Protein AF-A0AAN0JV29-F1 (afdb_monomer_lite)

Foldseek 3Di:
DVLQVLVLCVVDVQKDKDWAAQAPDPDDDPLNLLLVLLSVQDDSVLSSVLNNVSVVCVVPDPDPDPVVSLVVSPPRPPDPSVSSVVSSVVVVPDCVNVVSNCCCCPVVVDDRLQEWEQELQDTGDSADPPDDDHNVNVVVVLVCLVVPQQVVVLVVVVVPVPVQPDPPDCRQVVSLVVSSPVSNVVVVVPPPDDDDDDDDDDDDDDDDDDRGTYMYMYGHD

Organism: Amphimedon queenslandica (NCBI:txid400682)

Radius of gyration: 18.77 Å; chains: 1; bounding box: 48×40×51 Å

pLDDT: mean 74.67, std 18.16, range [24.89, 95.19]

Sequence (221 aa):
MILNVLKFMETKDTVRVGIIDNPSSSSLSLIHQLSVSIIQSQRPSVAIQSLTLLLSLEDGQGLENEEELVGLFKDIEKFKMAAFEKRMKELASSSVFEYQREFLKRVLQLEPRASAILSNGRLIGPLGPKESFIFDDLEALYNFEISSHAQTISNAIDSVDLILPDPDSDTTEYRSDLVMRLASLLRSQTKARRLELDGFKKEHSVLLFLLSPLVLLFIFS

Structure (mmCIF, N/CA/C/O backbone):
data_AF-A0AAN0JV29-F1
#
_entry.id   AF-A0AAN0JV29-F1
#
loop_
_atom_site.group_PDB
_atom_site.id
_atom_site.type_symbol
_atom_site.label_atom_id
_atom_site.label_alt_id
_atom_site.label_comp_id
_atom_site.label_asym_id
_atom_site.label_entity_id
_atom_site.label_seq_id
_atom_site.pdbx_PDB_ins_code
_atom_site.Cartn_x
_atom_site.Cartn_y
_atom_site.Cartn_z
_atom_site.occupancy
_atom_site.B_iso_or_equiv
_atom_site.auth_seq_id
_atom_site.auth_comp_id
_atom_site.auth_asym_id
_atom_site.auth_atom_id
_atom_site.pdbx_PDB_model_num
ATOM 1 N N . MET A 1 1 ? -6.183 -10.804 -1.639 1.00 83.31 1 MET A N 1
ATOM 2 C CA . MET A 1 1 ? -5.057 -10.071 -2.271 1.00 83.31 1 MET A CA 1
ATOM 3 C C . MET A 1 1 ? -4.189 -9.324 -1.261 1.00 83.31 1 MET A C 1
ATOM 5 O O . MET A 1 1 ? -3.014 -9.643 -1.163 1.00 83.31 1 MET A O 1
ATOM 9 N N . ILE A 1 2 ? -4.727 -8.360 -0.500 1.00 85.56 2 ILE A N 1
ATOM 10 C CA . ILE A 1 2 ? -3.914 -7.478 0.366 1.00 85.56 2 ILE A CA 1
ATOM 11 C C . ILE A 1 2 ? -3.130 -8.257 1.426 1.00 85.56 2 ILE A C 1
ATOM 13 O O . ILE A 1 2 ? -1.940 -8.019 1.584 1.00 85.56 2 ILE A O 1
ATOM 17 N N . LEU A 1 3 ? -3.744 -9.249 2.077 1.00 87.00 3 LEU A N 1
ATOM 18 C CA . LEU A 1 3 ? -3.040 -10.112 3.035 1.00 87.00 3 LEU A CA 1
ATOM 19 C C . LEU A 1 3 ? -1.828 -10.834 2.415 1.00 87.00 3 LEU A C 1
ATOM 21 O O . LEU A 1 3 ? -0.806 -10.981 3.076 1.00 87.00 3 LEU A O 1
ATOM 25 N N . ASN A 1 4 ? -1.900 -11.244 1.141 1.00 89.25 4 ASN A N 1
ATOM 26 C CA . ASN A 1 4 ? -0.751 -11.842 0.447 1.00 89.25 4 ASN A CA 1
ATOM 27 C C . ASN A 1 4 ? 0.353 -10.807 0.206 1.00 89.25 4 ASN A C 1
ATOM 29 O O . ASN A 1 4 ? 1.528 -11.131 0.340 1.00 89.25 4 ASN A O 1
ATOM 33 N N . VAL A 1 5 ? -0.021 -9.563 -0.102 1.00 89.50 5 VAL A N 1
ATOM 34 C CA . VAL A 1 5 ? 0.923 -8.451 -0.269 1.00 89.50 5 VAL A CA 1
ATOM 35 C C . VAL A 1 5 ? 1.613 -8.113 1.053 1.00 89.50 5 VAL A C 1
ATOM 37 O O . VAL A 1 5 ? 2.827 -7.949 1.068 1.00 89.50 5 VAL A O 1
ATOM 40 N N . LEU A 1 6 ? 0.878 -8.074 2.168 1.00 89.56 6 LEU A N 1
ATOM 41 C CA . LEU A 1 6 ? 1.460 -7.839 3.493 1.00 89.56 6 LEU A CA 1
ATOM 42 C C . LEU A 1 6 ? 2.449 -8.945 3.878 1.00 89.56 6 LEU A C 1
ATOM 44 O O . LEU A 1 6 ? 3.581 -8.637 4.236 1.00 89.56 6 LEU A O 1
ATOM 48 N N . LYS A 1 7 ? 2.075 -10.218 3.691 1.00 90.12 7 LYS A N 1
ATOM 49 C CA . LYS A 1 7 ? 2.992 -11.360 3.871 1.00 90.12 7 LYS A CA 1
ATOM 50 C C . LYS A 1 7 ? 4.230 -11.249 2.984 1.00 90.12 7 LYS A C 1
ATOM 52 O O . LYS A 1 7 ? 5.332 -11.566 3.411 1.00 90.12 7 LYS A O 1
ATOM 57 N N . PHE A 1 8 ? 4.069 -10.787 1.746 1.00 89.75 8 PHE A N 1
ATOM 58 C CA . PHE A 1 8 ? 5.196 -10.571 0.845 1.00 89.75 8 PHE A CA 1
ATOM 59 C C . PHE A 1 8 ? 6.155 -9.494 1.376 1.00 89.75 8 PHE A C 1
ATOM 61 O O . PHE A 1 8 ? 7.366 -9.714 1.384 1.00 89.75 8 PHE A O 1
ATOM 68 N N . MET A 1 9 ? 5.632 -8.383 1.904 1.00 87.12 9 MET A N 1
ATOM 69 C CA . MET A 1 9 ? 6.439 -7.323 2.525 1.00 87.12 9 MET A CA 1
ATOM 70 C C . MET A 1 9 ? 7.197 -7.783 3.777 1.00 87.12 9 MET A C 1
ATOM 72 O O . MET A 1 9 ? 8.275 -7.268 4.046 1.00 87.12 9 MET A O 1
ATOM 76 N N . GLU A 1 10 ? 6.687 -8.764 4.529 1.0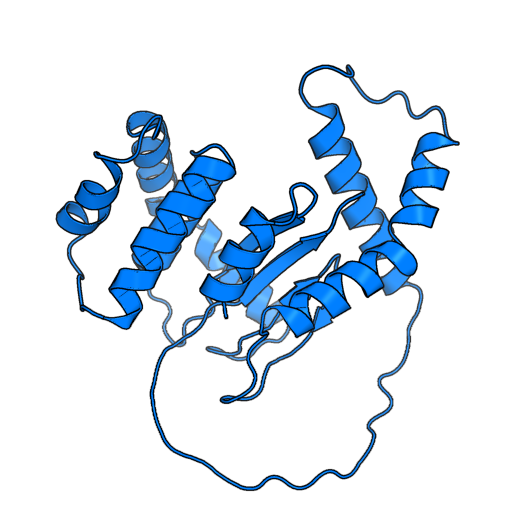0 88.38 10 GLU A N 1
ATOM 77 C CA . GLU A 1 10 ? 7.442 -9.355 5.650 1.00 88.38 10 GLU A CA 1
ATOM 78 C C . GLU A 1 10 ? 8.722 -10.055 5.173 1.00 88.38 10 GLU A C 1
ATOM 80 O O . GLU A 1 10 ? 9.698 -10.139 5.917 1.00 88.38 10 GLU A O 1
ATOM 85 N N . THR A 1 11 ? 8.731 -10.541 3.928 1.00 88.50 11 THR A N 1
ATOM 86 C CA . THR A 1 11 ? 9.877 -11.251 3.339 1.00 88.50 11 THR A CA 1
ATOM 87 C C . THR A 1 11 ? 10.813 -10.357 2.526 1.00 88.50 11 THR A C 1
ATOM 89 O O . THR A 1 11 ? 11.954 -10.753 2.290 1.00 88.50 11 THR A O 1
ATOM 92 N N . LYS A 1 12 ? 10.351 -9.181 2.075 1.00 84.50 12 LYS A N 1
ATOM 93 C CA . LYS A 1 12 ? 11.112 -8.247 1.228 1.00 84.50 12 LYS A CA 1
ATOM 94 C C . LYS A 1 12 ? 11.106 -6.844 1.844 1.00 84.50 12 LYS A C 1
ATOM 96 O O . LYS A 1 12 ? 10.101 -6.141 1.808 1.00 84.50 12 LYS A O 1
ATOM 101 N N . ASP A 1 13 ? 12.258 -6.408 2.337 1.00 76.25 13 ASP A N 1
ATOM 102 C CA . ASP A 1 13 ? 12.494 -5.069 2.902 1.00 76.25 13 ASP A CA 1
ATOM 103 C C . ASP A 1 13 ? 12.557 -3.947 1.846 1.00 76.25 13 ASP A C 1
ATOM 105 O O . ASP A 1 13 ? 12.367 -2.770 2.150 1.00 76.25 13 ASP A O 1
ATOM 109 N N . THR A 1 14 ? 12.772 -4.319 0.587 1.00 76.75 14 THR A N 1
ATOM 110 C CA . THR A 1 14 ? 12.877 -3.430 -0.579 1.00 76.75 14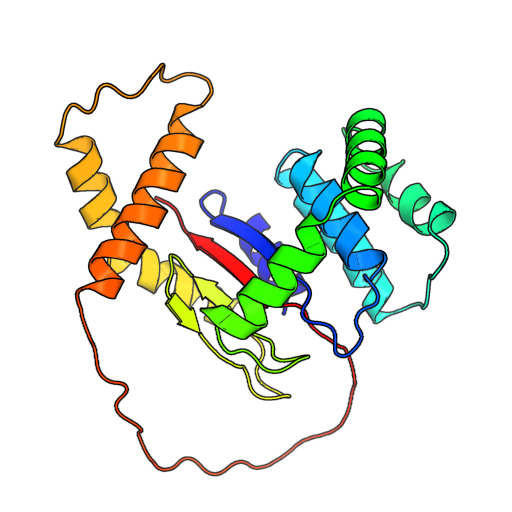 THR A CA 1
ATOM 111 C C . THR A 1 14 ? 11.534 -3.099 -1.234 1.00 76.75 14 THR A C 1
ATOM 113 O O . THR A 1 14 ? 11.496 -2.535 -2.324 1.00 76.75 14 THR A O 1
ATOM 116 N N . VAL A 1 15 ? 10.405 -3.438 -0.610 1.00 79.25 15 VAL A N 1
ATOM 117 C CA . VAL A 1 15 ? 9.065 -3.210 -1.171 1.00 79.25 15 VAL A CA 1
ATOM 118 C C . VAL A 1 15 ? 8.285 -2.258 -0.273 1.00 79.25 15 VAL A C 1
ATOM 120 O O . VAL A 1 15 ? 8.178 -2.472 0.932 1.00 79.25 15 VAL A O 1
ATOM 123 N N . ARG A 1 16 ? 7.689 -1.214 -0.857 1.00 78.31 16 ARG A N 1
ATOM 124 C CA . ARG A 1 16 ? 6.731 -0.337 -0.164 1.00 78.31 16 ARG A CA 1
ATOM 125 C C . ARG A 1 16 ? 5.380 -0.448 -0.838 1.00 78.31 16 ARG A C 1
ATOM 127 O O . ARG A 1 16 ? 5.284 -0.575 -2.055 1.00 78.31 16 ARG A O 1
ATOM 134 N N . VAL A 1 17 ? 4.322 -0.378 -0.046 1.00 81.25 17 VAL A N 1
ATOM 135 C CA . VAL A 1 17 ? 2.958 -0.561 -0.536 1.00 81.25 17 VAL A CA 1
ATOM 136 C C . VAL A 1 17 ? 2.101 0.617 -0.123 1.00 81.25 17 VAL A C 1
ATOM 138 O O . VAL A 1 17 ? 2.145 1.070 1.018 1.00 81.25 17 VAL A O 1
ATOM 141 N N . GLY A 1 18 ? 1.305 1.094 -1.071 1.00 83.00 18 GLY A N 1
ATOM 142 C CA . GLY A 1 18 ? 0.148 1.936 -0.818 1.00 83.00 18 GLY A CA 1
ATOM 143 C C . GLY A 1 18 ? -1.131 1.142 -1.055 1.00 83.00 18 GLY A C 1
ATOM 144 O O . GLY A 1 18 ? -1.167 0.215 -1.861 1.00 83.00 18 GLY A O 1
ATOM 145 N N . ILE A 1 19 ? -2.205 1.516 -0.375 1.00 84.19 19 ILE A N 1
ATOM 146 C CA . ILE A 1 19 ? -3.533 0.939 -0.594 1.00 84.19 19 ILE A CA 1
ATOM 147 C C . ILE A 1 19 ? -4.460 2.091 -0.959 1.00 84.19 19 ILE A C 1
ATOM 149 O O . ILE A 1 19 ? -4.417 3.144 -0.321 1.00 84.19 19 ILE A O 1
ATOM 153 N N . ILE A 1 20 ? -5.268 1.910 -2.002 1.00 86.38 20 ILE A N 1
ATOM 154 C CA . ILE A 1 20 ? -6.330 2.842 -2.375 1.00 86.38 20 ILE A CA 1
ATOM 155 C C . ILE A 1 20 ? -7.631 2.059 -2.493 1.00 86.38 20 ILE A C 1
ATOM 157 O O . ILE A 1 20 ? -7.758 1.177 -3.337 1.00 86.38 20 ILE A O 1
ATOM 161 N N . ASP A 1 21 ? -8.622 2.407 -1.682 1.00 83.75 21 ASP A N 1
ATOM 162 C CA . ASP A 1 21 ? -9.950 1.821 -1.803 1.00 83.75 21 ASP A CA 1
ATOM 163 C C . ASP A 1 21 ? -10.675 2.307 -3.067 1.00 83.75 21 ASP A C 1
ATOM 165 O O . ASP A 1 21 ? -10.627 3.487 -3.427 1.00 83.75 21 ASP A O 1
ATOM 169 N N . ASN A 1 22 ? -11.357 1.375 -3.736 1.00 86.94 22 ASN A N 1
ATOM 170 C CA . ASN A 1 22 ? -12.146 1.620 -4.943 1.00 86.94 22 ASN A CA 1
ATOM 171 C C . ASN A 1 22 ? -13.615 1.219 -4.711 1.00 86.94 22 ASN A C 1
ATOM 173 O O . ASN A 1 22 ? -14.095 0.240 -5.296 1.00 86.94 22 ASN A O 1
ATOM 177 N N . PRO A 1 23 ? -14.341 1.924 -3.828 1.00 81.31 23 PRO A N 1
ATOM 178 C CA . PRO A 1 23 ? -15.685 1.525 -3.438 1.00 81.31 23 PRO A CA 1
ATOM 179 C C . PRO A 1 23 ? -16.701 1.746 -4.569 1.00 81.31 23 PRO A C 1
ATOM 181 O O . PRO A 1 23 ? -16.529 2.598 -5.439 1.00 81.31 23 PRO A O 1
ATOM 184 N N . SER A 1 24 ? -17.815 1.006 -4.536 1.00 76.38 24 SER A N 1
ATOM 185 C CA . SER A 1 24 ? -18.982 1.291 -5.393 1.00 76.38 24 SER A CA 1
ATOM 186 C C . SER A 1 24 ? -19.796 2.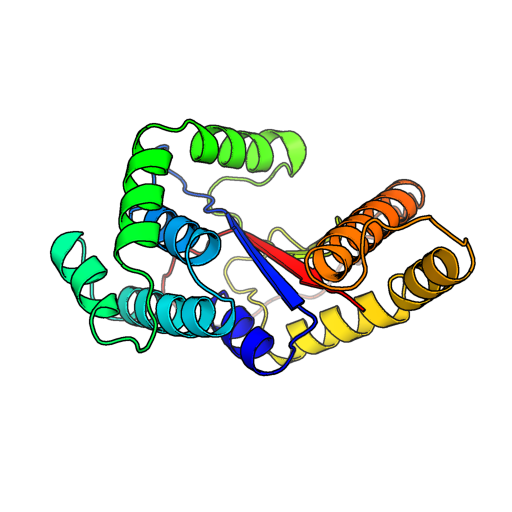502 -4.935 1.00 76.38 24 SER A C 1
ATOM 188 O O . SER A 1 24 ? -20.517 3.087 -5.738 1.00 76.38 24 SER A O 1
ATOM 190 N N . SER A 1 25 ? -19.724 2.849 -3.650 1.00 73.31 25 SER A N 1
ATOM 191 C CA . SER A 1 25 ? -20.389 4.010 -3.058 1.00 73.31 25 SER A CA 1
ATOM 192 C C . SER A 1 25 ? -19.393 5.143 -2.818 1.00 73.31 25 SER A C 1
ATOM 194 O O . SER A 1 25 ? -18.186 4.936 -2.746 1.00 73.31 25 SER A O 1
ATOM 196 N N . SER A 1 26 ? -19.898 6.366 -2.666 1.00 65.25 26 SER A N 1
ATOM 197 C CA . SER A 1 26 ? -19.072 7.536 -2.340 1.00 65.25 26 SER A CA 1
ATOM 198 C C . SER A 1 26 ? -18.604 7.573 -0.879 1.00 65.25 26 SER A C 1
ATOM 200 O O . SER A 1 26 ? -17.739 8.381 -0.537 1.00 65.25 26 SER A O 1
ATOM 202 N N . SER A 1 27 ? -19.167 6.724 -0.015 1.00 66.56 27 SER A N 1
ATOM 203 C CA . SER A 1 27 ? -18.811 6.633 1.401 1.00 66.56 27 SER A CA 1
ATOM 204 C C . SER A 1 27 ? -17.402 6.072 1.575 1.00 66.56 27 SER A C 1
ATOM 206 O O . SER A 1 27 ? -17.060 5.044 0.993 1.00 66.56 27 SER A O 1
ATOM 208 N N . LEU A 1 28 ? -16.595 6.734 2.400 1.00 70.12 28 LEU A N 1
ATOM 209 C CA . LEU A 1 28 ? -15.292 6.229 2.814 1.00 70.12 28 LEU A CA 1
ATOM 210 C C . LEU A 1 28 ? -15.469 5.022 3.745 1.00 70.12 28 LEU A C 1
ATOM 212 O O . LEU A 1 28 ? -16.216 5.110 4.717 1.00 70.12 28 LEU A O 1
ATOM 216 N N . SER A 1 29 ? -14.771 3.921 3.468 1.00 80.06 29 SER A N 1
ATOM 217 C CA . SER A 1 29 ? -14.684 2.801 4.406 1.00 80.06 29 SER A CA 1
ATOM 218 C C . SER A 1 29 ? -13.819 3.184 5.610 1.00 80.06 29 SER A C 1
ATOM 220 O O . SER A 1 29 ? -12.694 3.663 5.438 1.00 80.06 29 SER A O 1
ATOM 222 N N . LEU A 1 30 ? -14.315 2.925 6.825 1.00 83.75 30 LEU A N 1
ATOM 223 C CA . LEU A 1 30 ? -13.543 3.080 8.062 1.00 83.75 30 LEU A CA 1
ATOM 224 C C . LEU A 1 30 ? -12.233 2.280 7.994 1.00 83.75 30 LEU A C 1
ATOM 226 O O . LEU A 1 30 ? -11.181 2.782 8.376 1.00 83.75 30 LEU A O 1
ATOM 230 N N . ILE A 1 31 ? -12.268 1.080 7.410 1.00 83.94 31 ILE A N 1
ATOM 231 C CA . ILE A 1 31 ? -11.091 0.219 7.230 1.00 83.94 31 ILE A CA 1
ATOM 232 C C . ILE A 1 31 ? -10.051 0.887 6.328 1.00 83.94 31 ILE A C 1
ATOM 234 O O . ILE A 1 31 ? -8.855 0.830 6.624 1.00 83.94 31 ILE A O 1
ATOM 238 N N . HIS A 1 32 ? -10.476 1.580 5.266 1.00 83.94 32 HIS A N 1
ATOM 239 C CA . HIS A 1 32 ? -9.555 2.334 4.409 1.00 83.94 32 HIS A CA 1
ATOM 240 C C . HIS A 1 32 ? -8.917 3.502 5.167 1.00 83.94 32 HIS A C 1
ATOM 242 O O . HIS A 1 32 ? -7.702 3.698 5.112 1.00 83.94 32 HIS A O 1
ATOM 248 N N . GLN A 1 33 ? -9.713 4.244 5.941 1.00 86.56 33 GLN A N 1
ATOM 249 C CA . GLN A 1 33 ? -9.211 5.350 6.757 1.00 86.56 33 GLN A CA 1
ATOM 250 C C . GLN A 1 33 ? -8.208 4.883 7.821 1.00 86.56 33 GLN A C 1
ATOM 252 O O . GLN A 1 33 ? -7.141 5.488 7.966 1.00 86.56 33 GLN A O 1
ATOM 257 N N . LEU A 1 34 ? -8.516 3.786 8.518 1.00 89.44 34 LEU A N 1
ATOM 258 C CA . LEU A 1 34 ? -7.618 3.140 9.473 1.00 89.44 34 LEU A CA 1
ATOM 259 C C . LEU A 1 34 ? -6.333 2.689 8.776 1.00 89.44 34 LEU A C 1
ATOM 261 O O . LEU A 1 34 ? -5.239 2.991 9.251 1.00 89.44 34 LEU A O 1
ATOM 265 N N . SER A 1 35 ? -6.452 2.045 7.612 1.00 88.00 35 SER A N 1
ATOM 266 C CA . SER A 1 35 ? -5.309 1.532 6.855 1.00 88.00 35 SER A CA 1
ATOM 267 C C . SER A 1 35 ? -4.343 2.645 6.455 1.00 88.00 35 SER A C 1
ATOM 269 O O . SER A 1 35 ? -3.146 2.562 6.732 1.00 88.00 35 SER A O 1
ATOM 271 N N . VAL A 1 36 ? -4.855 3.729 5.863 1.00 88.06 36 VAL A N 1
ATOM 272 C CA . VAL A 1 36 ? -4.031 4.888 5.489 1.00 88.06 36 VAL A CA 1
ATOM 273 C C . VAL A 1 36 ? -3.421 5.554 6.725 1.00 88.06 36 VAL A C 1
ATOM 275 O O . VAL A 1 36 ? -2.240 5.901 6.706 1.00 88.06 36 VAL A O 1
ATOM 278 N N . SER A 1 37 ? -4.172 5.676 7.822 1.00 90.69 37 SER A N 1
ATOM 279 C CA . SER A 1 37 ? -3.651 6.238 9.075 1.00 90.69 37 SER A CA 1
ATOM 280 C C . SER A 1 37 ? -2.518 5.400 9.661 1.00 90.69 37 SER A C 1
ATOM 282 O O . SER A 1 37 ? -1.521 5.964 10.114 1.00 90.69 37 SER A O 1
ATOM 284 N N . ILE A 1 38 ? -2.619 4.068 9.620 1.00 91.44 38 ILE A N 1
ATOM 285 C CA . ILE A 1 38 ? -1.561 3.148 10.061 1.00 91.44 38 ILE A CA 1
ATOM 286 C C . ILE A 1 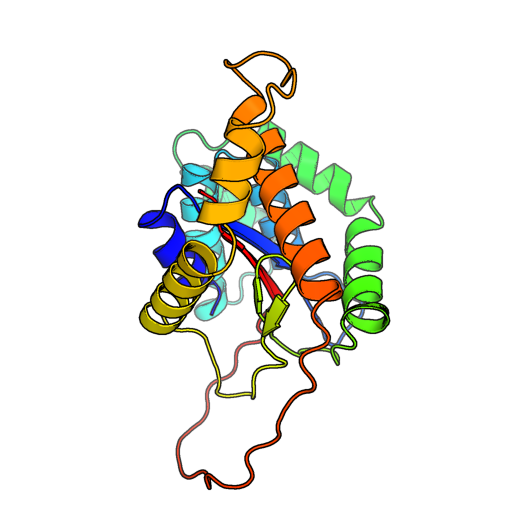38 ? -0.311 3.340 9.197 1.00 91.44 38 ILE A C 1
ATOM 288 O O . ILE A 1 38 ? 0.759 3.621 9.740 1.00 91.44 38 ILE A O 1
ATOM 292 N N . ILE A 1 39 ? -0.452 3.271 7.867 1.00 87.75 39 ILE A N 1
ATOM 293 C CA . ILE A 1 39 ? 0.664 3.419 6.913 1.00 87.75 39 ILE A CA 1
ATOM 294 C C . ILE A 1 39 ? 1.405 4.744 7.134 1.00 87.75 39 ILE A C 1
ATOM 296 O O . ILE A 1 39 ? 2.629 4.789 7.085 1.00 87.75 39 ILE A O 1
ATOM 300 N N . GLN A 1 40 ? 0.674 5.825 7.412 1.00 88.31 40 GLN A N 1
ATOM 301 C CA . GLN A 1 40 ? 1.242 7.168 7.540 1.00 88.31 40 GLN A CA 1
ATOM 302 C C . GLN A 1 40 ? 1.782 7.525 8.934 1.00 88.31 40 GLN A C 1
ATOM 304 O O . GLN A 1 40 ? 2.417 8.571 9.089 1.00 88.31 40 GLN A O 1
ATOM 309 N N . SER A 1 41 ? 1.501 6.720 9.960 1.00 91.50 41 SER A N 1
ATOM 310 C CA . SER A 1 41 ? 1.890 7.015 11.349 1.00 91.50 41 SER A CA 1
ATOM 311 C C . SER A 1 41 ? 2.880 6.015 11.946 1.00 91.50 41 SER A C 1
ATOM 313 O O . SER A 1 41 ? 3.593 6.357 12.897 1.00 91.50 41 SER A O 1
ATOM 315 N N . GLN A 1 42 ? 2.943 4.798 11.401 1.00 91.69 42 GLN A N 1
ATOM 316 C CA . GLN A 1 42 ? 3.730 3.697 11.947 1.00 91.69 42 GLN A CA 1
ATOM 317 C C . GLN A 1 42 ? 4.990 3.416 11.124 1.00 91.69 42 GLN A C 1
ATOM 319 O O . GLN A 1 42 ? 5.089 3.749 9.947 1.00 91.69 42 GLN A O 1
ATOM 324 N N . ARG A 1 43 ? 5.983 2.783 11.762 1.00 87.56 43 ARG A N 1
ATOM 325 C CA . ARG A 1 43 ? 7.136 2.214 11.042 1.00 87.56 43 ARG A CA 1
ATOM 326 C C . ARG A 1 43 ? 6.683 0.993 10.226 1.00 87.56 43 ARG A C 1
ATOM 328 O O . ARG A 1 43 ? 5.752 0.327 10.677 1.00 87.56 43 ARG A O 1
ATOM 335 N N . PRO A 1 44 ? 7.362 0.636 9.118 1.00 85.44 44 PRO A N 1
ATOM 336 C CA . PRO A 1 44 ? 6.917 -0.432 8.218 1.00 85.44 44 PRO A CA 1
ATOM 337 C C . PRO A 1 44 ? 6.559 -1.753 8.910 1.00 85.44 44 PRO A C 1
ATOM 339 O O . PRO A 1 44 ? 5.474 -2.274 8.688 1.00 85.44 44 PRO A O 1
ATOM 342 N N . SER A 1 45 ? 7.405 -2.254 9.816 1.00 87.31 45 SER A N 1
ATOM 343 C CA . SER A 1 45 ? 7.140 -3.511 10.532 1.00 87.31 45 SER A CA 1
ATOM 344 C C . SER A 1 45 ? 5.872 -3.461 11.395 1.00 87.31 45 SER A C 1
ATOM 346 O O . SER A 1 45 ? 5.039 -4.360 11.332 1.00 87.31 45 SER A O 1
ATOM 348 N N . VAL A 1 46 ? 5.689 -2.376 12.153 1.00 91.56 46 VAL A N 1
ATOM 349 C CA . VAL A 1 46 ? 4.497 -2.152 12.989 1.00 91.56 46 VAL A CA 1
ATOM 350 C C . VAL A 1 46 ? 3.257 -1.950 12.114 1.00 91.56 46 VAL A C 1
ATOM 352 O O . VAL A 1 46 ? 2.181 -2.445 12.447 1.00 91.56 46 VAL A O 1
ATOM 355 N N . ALA A 1 47 ? 3.397 -1.261 10.977 1.00 90.75 47 ALA A N 1
ATOM 356 C CA . ALA A 1 47 ? 2.314 -1.058 10.021 1.00 90.75 47 ALA A CA 1
ATOM 357 C C . ALA A 1 47 ? 1.830 -2.389 9.427 1.00 90.75 47 ALA A C 1
ATOM 359 O O . ALA A 1 47 ? 0.630 -2.644 9.436 1.00 90.75 47 ALA A O 1
ATOM 360 N N . ILE A 1 48 ? 2.744 -3.257 8.978 1.00 89.94 48 ILE A N 1
ATOM 361 C CA . ILE A 1 48 ? 2.409 -4.577 8.421 1.00 89.94 48 ILE A CA 1
ATOM 362 C C . ILE A 1 48 ? 1.680 -5.436 9.459 1.00 89.94 48 ILE A C 1
ATOM 364 O O . ILE A 1 48 ? 0.622 -5.989 9.154 1.00 89.94 48 ILE A O 1
ATOM 368 N N . GLN A 1 49 ? 2.190 -5.493 10.694 1.00 92.06 49 GLN A N 1
ATOM 369 C CA . GLN A 1 49 ? 1.548 -6.235 11.782 1.00 92.06 49 GLN A CA 1
ATOM 370 C C . GLN A 1 49 ? 0.128 -5.714 12.062 1.00 92.06 49 GLN A C 1
ATOM 372 O O . GLN A 1 49 ? -0.818 -6.496 12.149 1.00 92.06 49 GLN A O 1
ATOM 377 N N . SER A 1 50 ? -0.032 -4.391 12.155 1.00 91.94 50 SER A N 1
ATOM 378 C CA . SER A 1 50 ? -1.319 -3.750 12.457 1.00 91.94 50 SER A CA 1
ATOM 379 C C . SER A 1 50 ? -2.339 -3.933 11.328 1.00 91.94 50 SER A C 1
ATOM 381 O O . SER A 1 50 ? -3.498 -4.242 11.591 1.00 91.94 50 SER A O 1
ATOM 383 N N . LEU A 1 51 ? -1.915 -3.789 10.066 1.00 90.19 51 LEU A N 1
ATOM 384 C CA . LEU A 1 51 ? -2.772 -4.014 8.897 1.00 90.19 51 LEU A CA 1
ATOM 385 C C . LEU A 1 51 ? -3.175 -5.484 8.764 1.00 90.19 51 LEU A C 1
ATOM 387 O O . LEU A 1 51 ? -4.317 -5.772 8.422 1.00 90.19 51 LEU A O 1
ATOM 391 N N . THR A 1 52 ? -2.263 -6.414 9.058 1.00 89.62 52 THR A N 1
ATOM 392 C CA . THR A 1 52 ? -2.567 -7.851 9.032 1.00 89.62 52 THR A CA 1
ATOM 393 C C . THR A 1 52 ? -3.626 -8.192 10.072 1.00 89.62 52 THR A C 1
ATOM 395 O O . THR A 1 52 ? -4.568 -8.916 9.754 1.00 89.62 52 THR A O 1
ATOM 398 N N . LEU A 1 53 ? -3.524 -7.627 11.281 1.00 89.56 53 LEU A N 1
ATOM 399 C CA . LEU A 1 53 ? -4.543 -7.778 12.320 1.00 89.56 53 LEU A CA 1
ATOM 400 C C . LEU A 1 53 ? -5.895 -7.195 11.880 1.00 89.56 53 LEU A C 1
ATOM 402 O O . LEU A 1 53 ? -6.902 -7.894 11.948 1.00 89.56 53 LEU A O 1
ATOM 406 N N . LEU A 1 54 ? -5.907 -5.952 11.383 1.00 87.56 54 LEU A N 1
ATOM 407 C CA . LEU A 1 54 ? -7.122 -5.263 10.932 1.00 87.56 54 LEU A CA 1
ATOM 408 C C . LEU A 1 54 ? -7.857 -6.046 9.831 1.00 87.56 54 LEU A C 1
ATOM 410 O O . LEU A 1 54 ? -9.056 -6.286 9.935 1.00 87.56 54 LEU A O 1
ATOM 414 N N . LEU A 1 55 ? -7.135 -6.475 8.793 1.00 84.06 55 LEU A N 1
ATOM 415 C CA . LEU A 1 55 ? -7.724 -7.127 7.619 1.00 84.06 55 LEU A CA 1
ATOM 416 C C . LEU A 1 55 ? -8.087 -8.597 7.864 1.00 84.06 55 LEU A C 1
ATOM 418 O O . LEU A 1 55 ? -8.994 -9.117 7.224 1.00 84.06 55 LEU A O 1
ATOM 422 N N . SER A 1 56 ? -7.420 -9.276 8.804 1.00 82.56 56 SER A N 1
ATOM 423 C CA . SER A 1 56 ? -7.805 -10.645 9.184 1.00 82.56 56 SER A CA 1
ATOM 424 C C . SER A 1 56 ? -9.138 -10.687 9.939 1.00 82.56 56 SER A C 1
ATOM 426 O O . SER A 1 56 ? -9.795 -11.725 9.962 1.00 82.56 56 SER A O 1
ATOM 428 N N . LEU A 1 57 ? -9.531 -9.576 10.570 1.00 73.50 57 LEU A N 1
ATOM 429 C CA . LEU A 1 57 ? -10.810 -9.454 11.267 1.00 73.50 57 LEU A CA 1
ATOM 430 C C . LEU A 1 57 ? -11.952 -9.096 10.314 1.00 73.50 57 LEU A C 1
ATOM 432 O O . LEU A 1 57 ? -13.047 -9.617 10.495 1.00 73.50 57 LEU A O 1
ATOM 436 N N . GLU A 1 58 ? -11.696 -8.301 9.270 1.00 65.62 58 GLU A N 1
ATOM 437 C CA . GLU A 1 58 ? -12.677 -8.019 8.208 1.00 65.62 58 GLU A CA 1
ATOM 438 C C . GLU A 1 58 ? -13.173 -9.306 7.525 1.00 65.62 58 GLU A C 1
ATOM 440 O O . GLU A 1 58 ? -14.372 -9.471 7.303 1.00 65.62 58 GLU A O 1
ATOM 445 N N . ASP A 1 59 ? -12.269 -10.260 7.276 1.00 55.50 59 ASP A N 1
ATOM 446 C CA . ASP A 1 59 ? -12.600 -11.557 6.669 1.00 55.50 59 ASP A CA 1
ATOM 447 C C . ASP A 1 59 ? -13.452 -12.467 7.587 1.00 55.50 59 ASP A C 1
ATOM 449 O O . ASP A 1 59 ? -13.973 -13.488 7.129 1.00 55.50 59 ASP A O 1
ATOM 453 N N . GLY A 1 60 ? -13.606 -12.132 8.878 1.00 49.28 60 GLY A N 1
ATOM 454 C CA . GLY A 1 60 ? -14.175 -13.032 9.889 1.00 49.28 60 GLY A CA 1
ATOM 455 C C . GLY A 1 60 ? -15.294 -12.469 10.768 1.00 49.28 60 GLY A C 1
ATOM 456 O O . GLY A 1 60 ? -16.147 -13.247 11.200 1.00 49.28 60 GLY A O 1
ATOM 457 N N . GLN A 1 61 ? -15.322 -11.166 11.064 1.00 50.66 61 GLN A N 1
ATOM 458 C CA . GLN A 1 61 ? -16.292 -10.547 11.975 1.00 50.66 61 GLN A CA 1
ATOM 459 C C . GLN A 1 61 ? -16.589 -9.095 11.574 1.00 50.66 61 GLN A C 1
ATOM 461 O O . GLN A 1 61 ? -15.689 -8.275 11.429 1.00 50.66 61 GLN A O 1
ATOM 466 N N . GLY A 1 62 ? -17.879 -8.775 11.421 1.00 52.19 62 GLY A N 1
ATOM 467 C CA . GLY A 1 62 ? -18.391 -7.441 11.087 1.00 52.19 62 GLY A CA 1
ATOM 468 C C . GLY A 1 62 ? -18.246 -6.441 12.235 1.00 52.19 62 GLY A C 1
ATOM 469 O O . GLY A 1 62 ? -19.237 -6.026 12.831 1.00 52.19 62 GLY A O 1
ATOM 470 N N . LEU A 1 63 ? -17.009 -6.083 12.569 1.00 54.38 63 LEU A N 1
ATOM 471 C CA . LEU A 1 63 ? -16.704 -5.036 13.533 1.00 54.38 63 LEU A CA 1
ATOM 472 C C . LEU A 1 63 ? -16.800 -3.676 12.833 1.00 54.38 63 LEU A C 1
ATOM 474 O O . LEU A 1 63 ? -15.905 -3.276 12.094 1.00 54.38 63 LEU A O 1
ATOM 478 N N . GLU A 1 64 ? -17.911 -2.973 13.054 1.00 65.19 64 GLU A N 1
ATOM 479 C CA . GLU A 1 64 ? -18.158 -1.630 12.500 1.00 65.19 64 GLU A CA 1
ATOM 480 C C . GLU A 1 64 ? -17.858 -0.501 13.504 1.00 65.19 64 GLU A C 1
ATOM 482 O O . GLU A 1 64 ? -17.947 0.676 13.155 1.00 65.19 64 GLU A O 1
ATOM 487 N N . ASN A 1 65 ? -17.504 -0.826 14.754 1.00 79.12 65 ASN A N 1
ATOM 488 C CA . ASN A 1 65 ? -17.237 0.178 15.783 1.00 79.12 65 ASN A CA 1
ATOM 489 C C . ASN A 1 65 ? -15.766 0.625 15.771 1.00 79.12 65 ASN A C 1
ATOM 491 O O . ASN A 1 65 ? -14.857 -0.160 16.045 1.00 79.12 65 ASN A O 1
ATOM 495 N N . GLU A 1 66 ? -15.543 1.915 15.515 1.00 82.94 66 GLU A N 1
ATOM 496 C CA . GLU A 1 66 ? -14.224 2.552 15.526 1.00 82.94 66 GLU A CA 1
ATOM 497 C C . GLU A 1 66 ? -13.468 2.336 16.843 1.00 82.94 66 GLU A C 1
ATOM 499 O O . GLU A 1 66 ? -12.280 2.026 16.813 1.00 82.94 66 GLU A O 1
ATOM 504 N N . GLU A 1 67 ? -14.130 2.439 17.999 1.00 85.31 67 GLU A N 1
ATOM 505 C CA . GLU A 1 67 ? -13.456 2.310 19.299 1.00 85.31 67 GLU A CA 1
ATOM 506 C C . GLU A 1 67 ? -12.880 0.907 19.526 1.00 85.31 67 GLU A C 1
ATOM 508 O O . GLU A 1 67 ? -11.787 0.759 20.080 1.00 85.31 67 GLU A O 1
ATOM 513 N N . GLU A 1 68 ? -13.603 -0.119 19.076 1.00 83.56 68 GLU A N 1
ATOM 514 C CA . GLU A 1 68 ? -13.186 -1.515 19.183 1.00 83.56 68 GLU A CA 1
ATOM 515 C C . GLU A 1 68 ? -12.011 -1.798 18.244 1.00 83.56 68 GLU A C 1
ATOM 517 O O . GLU A 1 68 ? -10.995 -2.339 18.681 1.00 83.56 68 GLU A O 1
ATOM 522 N N . LEU A 1 69 ? -12.096 -1.329 16.992 1.00 84.12 69 LEU A N 1
ATOM 523 C CA . LEU A 1 69 ? -11.024 -1.468 16.004 1.00 84.12 69 LEU A CA 1
ATOM 524 C C . LEU A 1 69 ? -9.746 -0.735 16.424 1.00 84.12 69 LEU A C 1
ATOM 526 O O . LEU A 1 69 ? -8.652 -1.277 16.303 1.00 84.12 69 LEU A O 1
ATOM 530 N N . VAL A 1 70 ? -9.864 0.482 16.957 1.00 87.00 70 VAL A N 1
ATOM 531 C CA . VAL A 1 70 ? -8.715 1.231 17.485 1.00 87.00 70 VAL A CA 1
ATOM 532 C C . VAL A 1 70 ? -8.148 0.555 18.738 1.00 87.00 70 VAL A C 1
ATOM 534 O O . VAL A 1 70 ? -6.937 0.586 18.968 1.00 87.00 70 VAL A O 1
ATOM 537 N N . GLY A 1 71 ? -9.001 -0.097 19.535 1.00 87.75 71 GLY A N 1
ATOM 538 C CA . GLY A 1 71 ? -8.604 -0.903 20.688 1.00 87.75 71 GLY A CA 1
ATOM 539 C C . GLY A 1 71 ? -7.608 -2.012 20.346 1.00 87.75 71 GLY A C 1
ATOM 540 O O . GLY A 1 71 ? -6.685 -2.237 21.126 1.00 87.75 71 GLY A O 1
ATOM 541 N N . LEU A 1 72 ? -7.725 -2.619 19.160 1.00 86.94 72 LEU A N 1
ATOM 542 C CA . LEU A 1 72 ? -6.853 -3.704 18.685 1.00 86.94 72 LEU A CA 1
ATOM 543 C C . LEU A 1 72 ? -5.370 -3.323 18.640 1.00 86.94 72 LEU A C 1
ATOM 545 O O . LEU A 1 72 ? -4.498 -4.172 18.810 1.00 86.94 72 LEU A O 1
ATOM 549 N N . PHE A 1 73 ? -5.069 -2.049 18.390 1.00 91.88 73 PHE A N 1
ATOM 550 C CA . PHE A 1 73 ? -3.694 -1.592 18.195 1.00 91.88 73 PHE A CA 1
ATOM 551 C C . PHE A 1 73 ? -2.982 -1.246 19.506 1.00 91.88 73 PHE A C 1
ATOM 553 O O . PHE A 1 73 ? -1.765 -1.066 19.506 1.00 91.88 73 PHE A O 1
ATOM 560 N N . LYS A 1 74 ? -3.710 -1.169 20.631 1.00 88.81 74 LYS A N 1
ATOM 561 C CA . LYS A 1 74 ? -3.148 -0.782 21.938 1.00 88.81 74 LYS A CA 1
ATOM 562 C C . LYS A 1 74 ? -2.114 -1.779 22.457 1.00 88.81 74 LYS A C 1
ATOM 564 O O . LYS A 1 74 ? -1.156 -1.366 23.104 1.00 88.81 74 LYS A O 1
ATOM 569 N N . ASP A 1 75 ? -2.295 -3.057 22.137 1.00 89.12 75 ASP A N 1
ATOM 570 C CA . ASP A 1 75 ? -1.415 -4.141 22.581 1.00 89.12 75 ASP A CA 1
ATOM 571 C C . ASP A 1 75 ? -0.239 -4.389 21.617 1.00 89.12 75 ASP A C 1
ATOM 573 O O . ASP A 1 75 ? 0.631 -5.219 21.889 1.00 89.12 75 ASP A O 1
ATOM 577 N N . ILE A 1 76 ? -0.173 -3.663 20.493 1.00 93.19 76 ILE A N 1
ATOM 578 C CA . ILE A 1 76 ? 0.927 -3.778 19.532 1.00 93.19 76 ILE A CA 1
ATOM 579 C C . ILE A 1 76 ? 2.140 -2.999 20.048 1.00 93.19 76 ILE A C 1
ATOM 581 O O . ILE A 1 76 ? 2.114 -1.778 20.231 1.00 93.19 76 ILE A O 1
ATOM 585 N N . GLU A 1 77 ? 3.249 -3.710 20.252 1.00 93.75 77 GLU A N 1
ATOM 586 C CA . GLU A 1 77 ? 4.486 -3.118 20.753 1.00 93.75 77 GLU A CA 1
ATOM 587 C C . GLU A 1 77 ? 4.972 -1.978 19.837 1.00 93.75 77 GLU A C 1
ATOM 589 O O . GLU A 1 77 ? 5.025 -2.112 18.614 1.00 93.75 77 GLU A O 1
ATOM 594 N N . LYS A 1 78 ? 5.378 -0.848 20.436 1.00 93.75 78 LYS A N 1
ATOM 595 C CA . LYS A 1 78 ? 5.887 0.351 19.736 1.00 93.75 78 LYS A CA 1
ATOM 596 C C . LYS A 1 78 ? 4.874 1.028 18.798 1.00 93.75 78 LYS A C 1
ATOM 598 O O . LYS A 1 78 ? 5.274 1.930 18.052 1.00 93.75 78 LYS A O 1
ATOM 603 N N . PHE A 1 79 ? 3.591 0.668 18.858 1.00 95.06 79 PHE A N 1
ATOM 604 C CA . PHE A 1 79 ? 2.552 1.386 18.131 1.00 95.06 79 PHE A CA 1
ATOM 605 C C . PHE A 1 79 ? 2.427 2.827 18.643 1.00 95.06 79 PHE A C 1
ATOM 607 O O . PHE A 1 79 ? 2.233 3.100 19.829 1.00 95.06 79 PHE A O 1
ATOM 614 N N . LYS A 1 80 ? 2.553 3.793 17.734 1.00 95.19 80 LYS A N 1
ATOM 615 C CA . LYS A 1 80 ? 2.508 5.223 18.048 1.00 95.19 80 LYS A CA 1
ATOM 616 C C . LYS A 1 80 ? 1.064 5.726 18.043 1.00 95.19 80 LYS A C 1
ATOM 618 O O . LYS A 1 80 ? 0.664 6.410 17.101 1.00 95.19 80 LYS A O 1
ATOM 623 N N . MET A 1 81 ? 0.308 5.431 19.103 1.00 94.94 81 MET A N 1
ATOM 624 C CA . MET A 1 81 ? -1.113 5.808 19.226 1.00 94.94 81 MET A CA 1
ATOM 625 C C . MET A 1 81 ? -1.370 7.301 18.977 1.00 94.94 81 MET A C 1
ATOM 627 O O . MET A 1 81 ? -2.201 7.651 18.148 1.00 94.94 81 MET A O 1
ATOM 631 N N . ALA A 1 82 ? -0.597 8.193 19.605 1.00 94.69 82 ALA A N 1
ATOM 632 C CA . ALA A 1 82 ? -0.791 9.638 19.445 1.00 94.69 82 ALA A CA 1
ATOM 633 C C . ALA A 1 82 ? -0.588 10.123 17.994 1.00 94.69 82 ALA A C 1
ATOM 635 O O . ALA A 1 82 ? -1.299 11.010 17.523 1.00 94.69 82 ALA A O 1
ATOM 636 N N . ALA A 1 83 ? 0.376 9.542 17.268 1.00 94.50 83 ALA A N 1
ATOM 637 C CA . ALA A 1 83 ? 0.612 9.875 15.863 1.00 94.50 83 ALA A CA 1
ATOM 638 C C . ALA A 1 83 ? -0.507 9.329 14.966 1.00 94.50 83 ALA A C 1
ATOM 640 O O . ALA A 1 83 ? -0.949 10.018 14.049 1.00 94.50 83 ALA A O 1
ATOM 641 N N . PHE A 1 84 ? -0.976 8.115 15.254 1.00 95.19 84 PHE A N 1
ATOM 642 C CA . PHE A 1 84 ? -2.093 7.482 14.564 1.00 95.19 84 PHE A CA 1
ATOM 643 C C . PHE A 1 84 ? -3.397 8.277 14.726 1.00 95.19 84 PHE A C 1
ATOM 645 O O . PHE A 1 84 ? -4.006 8.648 13.727 1.00 95.19 84 PHE A O 1
ATOM 652 N N . GLU A 1 85 ? -3.783 8.630 15.955 1.00 93.75 85 GLU A N 1
ATOM 653 C CA . GLU A 1 85 ? -4.997 9.416 16.226 1.00 93.75 85 GLU A CA 1
ATOM 654 C C . GLU A 1 85 ? -4.948 10.801 15.574 1.00 93.75 85 GLU A C 1
ATOM 656 O O . GLU A 1 85 ? -5.953 11.293 15.054 1.00 93.75 85 GLU A O 1
ATOM 661 N N . LYS A 1 86 ? -3.767 11.434 15.568 1.00 94.38 86 LYS A N 1
ATOM 662 C CA . LYS A 1 86 ? -3.556 12.689 14.844 1.00 94.38 86 LYS A CA 1
ATOM 663 C C . LYS A 1 86 ? -3.833 12.510 13.347 1.00 94.38 86 LYS A C 1
ATOM 665 O O . LYS A 1 86 ? -4.575 13.310 12.784 1.00 94.38 86 LYS A O 1
ATOM 670 N N . ARG A 1 87 ? -3.300 11.451 12.722 1.00 92.75 87 ARG A N 1
ATOM 671 C CA . ARG A 1 87 ? -3.533 11.161 11.295 1.00 92.75 87 ARG A CA 1
ATOM 672 C C . ARG A 1 87 ? -4.985 10.824 10.987 1.00 92.75 87 ARG A C 1
ATOM 674 O O . ARG A 1 87 ? -5.509 11.343 10.008 1.00 92.75 87 ARG A O 1
ATOM 681 N N . MET A 1 88 ? -5.654 10.055 11.845 1.00 90.50 88 MET A N 1
ATOM 682 C CA . MET A 1 88 ? -7.087 9.767 11.718 1.00 90.50 88 MET A CA 1
ATOM 683 C C . MET A 1 88 ? -7.920 11.055 11.654 1.00 90.50 88 MET A C 1
ATOM 685 O O . MET A 1 88 ? -8.741 11.209 10.748 1.00 90.50 88 MET A O 1
ATOM 689 N N . LYS A 1 89 ? -7.665 12.006 12.567 1.00 91.69 89 LYS A N 1
ATOM 690 C CA . LYS A 1 89 ? -8.353 13.309 12.613 1.00 91.69 89 LYS A CA 1
ATOM 691 C C . LYS A 1 89 ? -8.053 14.174 11.390 1.00 91.69 89 LYS A C 1
ATOM 693 O O . LYS A 1 89 ? -8.970 14.753 10.813 1.00 91.69 89 LYS A O 1
ATOM 698 N N . GLU A 1 90 ? -6.786 14.252 10.983 1.00 91.38 90 GLU A N 1
ATOM 699 C CA . GLU A 1 90 ? -6.376 15.000 9.787 1.00 91.38 90 GLU A CA 1
ATOM 700 C C . GLU A 1 90 ? -7.080 14.454 8.536 1.00 91.38 90 GLU A C 1
ATOM 702 O O . GLU A 1 90 ? -7.688 15.220 7.785 1.00 91.38 90 GLU A O 1
ATOM 707 N N . LEU A 1 91 ? -7.084 13.128 8.361 1.00 87.69 91 LEU A N 1
ATOM 708 C CA . LEU A 1 91 ? -7.707 12.457 7.221 1.00 87.69 91 LEU A CA 1
ATOM 709 C C . LEU A 1 91 ? -9.228 12.623 7.186 1.00 87.69 91 LEU A C 1
ATOM 711 O O . LEU A 1 91 ? -9.762 12.845 6.099 1.00 87.69 91 LEU A O 1
ATOM 715 N N . ALA A 1 92 ? -9.903 12.589 8.341 1.00 85.12 92 ALA A N 1
ATOM 716 C CA . ALA A 1 92 ? -11.351 12.799 8.448 1.00 85.12 92 ALA A CA 1
ATOM 717 C C . ALA A 1 92 ? -11.797 14.166 7.897 1.00 85.12 92 ALA A C 1
ATOM 719 O O . ALA A 1 92 ? -12.896 14.299 7.367 1.00 85.12 92 ALA A O 1
ATOM 720 N N . SER A 1 93 ? -10.931 15.178 8.005 1.00 84.25 93 SER A N 1
ATOM 721 C CA . SER A 1 93 ? -11.173 16.533 7.492 1.00 84.25 93 SER A CA 1
ATOM 722 C C . SER A 1 93 ? -10.609 16.786 6.087 1.00 84.25 93 SER A C 1
ATOM 724 O O . SER A 1 93 ? -10.745 17.888 5.555 1.00 84.25 93 SER A O 1
ATOM 726 N N . SER A 1 94 ? -9.951 15.792 5.484 1.00 86.00 94 SER A N 1
ATOM 727 C CA . SER A 1 94 ? -9.230 15.940 4.218 1.00 86.00 94 SER A CA 1
ATOM 728 C C . SER A 1 94 ? -10.044 15.457 3.014 1.00 86.00 94 SER A C 1
ATOM 730 O O . SER A 1 94 ? -10.827 14.516 3.109 1.00 86.00 94 SER A O 1
ATOM 732 N N . SER A 1 95 ? -9.768 16.017 1.836 1.00 87.69 95 SER A N 1
ATOM 733 C CA . SER A 1 95 ? -10.303 15.536 0.552 1.00 87.69 95 SER A CA 1
ATOM 734 C C . SER A 1 95 ? -9.419 14.473 -0.121 1.00 87.69 95 SER A C 1
ATOM 736 O O . SER A 1 95 ? -9.619 14.134 -1.287 1.00 87.69 95 SER A O 1
ATOM 738 N N . VAL A 1 96 ? -8.438 13.904 0.595 1.00 85.25 96 VAL A N 1
ATOM 739 C CA . VAL A 1 96 ? -7.464 12.945 0.036 1.00 85.25 96 VAL A CA 1
ATOM 740 C C . VAL A 1 96 ? -8.156 11.741 -0.606 1.00 85.25 96 VAL A C 1
ATOM 742 O O . VAL A 1 96 ? -7.796 11.344 -1.713 1.00 85.25 96 VAL A O 1
ATOM 745 N N . PHE A 1 97 ? -9.182 11.186 0.039 1.00 83.94 97 PHE A N 1
ATOM 746 C CA . PHE A 1 97 ? -9.909 10.026 -0.483 1.00 83.94 97 PHE A CA 1
ATOM 747 C C . PHE A 1 97 ? -10.762 10.352 -1.713 1.00 83.94 97 PHE A C 1
ATOM 749 O O . PHE A 1 97 ? -10.916 9.513 -2.598 1.00 83.94 97 PHE A O 1
ATOM 756 N N . GLU A 1 98 ? -11.286 11.576 -1.812 1.00 85.56 98 GLU A N 1
ATOM 757 C CA . GLU A 1 98 ? -11.981 12.043 -3.015 1.00 85.56 98 GLU A CA 1
ATOM 758 C C . GLU A 1 98 ? -11.015 12.131 -4.195 1.00 85.56 98 GLU A C 1
ATOM 760 O O . GLU A 1 98 ? -11.307 11.593 -5.263 1.00 85.56 98 GLU A O 1
ATOM 765 N N . TYR A 1 99 ? -9.831 12.715 -3.986 1.00 88.50 99 TYR A N 1
ATOM 766 C CA . TYR A 1 99 ? -8.796 12.775 -5.016 1.00 88.50 99 TYR A CA 1
ATOM 767 C C . TYR A 1 99 ? -8.310 11.393 -5.438 1.00 88.50 99 TYR A C 1
ATOM 769 O O . TYR A 1 99 ? -8.137 11.151 -6.631 1.00 88.50 99 TYR A O 1
ATOM 777 N N . GLN A 1 100 ? -8.125 10.474 -4.488 1.00 86.69 100 GLN A N 1
ATOM 778 C CA . GLN A 1 100 ? -7.770 9.091 -4.792 1.00 86.69 100 GLN A CA 1
ATOM 779 C C . GLN A 1 100 ? -8.825 8.432 -5.690 1.00 86.69 100 GLN A C 1
ATOM 781 O O . GLN A 1 100 ? -8.470 7.870 -6.722 1.00 86.69 100 GLN A O 1
ATOM 786 N N . ARG A 1 101 ? -10.119 8.559 -5.370 1.00 84.69 101 ARG A N 1
ATOM 787 C CA . ARG A 1 101 ? -11.205 8.006 -6.201 1.00 84.69 101 ARG A CA 1
ATOM 788 C C . ARG A 1 101 ? -11.258 8.628 -7.595 1.00 84.69 101 ARG A C 1
ATOM 790 O O . ARG A 1 101 ? -11.373 7.909 -8.587 1.00 84.69 101 ARG A O 1
ATOM 797 N N . GLU A 1 102 ? -11.135 9.950 -7.695 1.00 87.38 102 GLU A N 1
ATOM 798 C CA . GLU A 1 102 ? -11.104 10.623 -8.998 1.00 87.38 102 GLU A CA 1
ATOM 799 C C . GLU A 1 102 ? -9.868 10.221 -9.812 1.00 87.38 102 GLU A C 1
ATOM 801 O O . GLU A 1 102 ? -9.961 10.077 -11.030 1.00 87.38 102 GLU A O 1
ATOM 806 N N . PHE A 1 103 ? -8.730 9.968 -9.160 1.00 88.44 103 PHE A N 1
ATOM 807 C CA . PHE A 1 103 ? -7.538 9.428 -9.806 1.00 88.44 103 PHE A CA 1
ATOM 808 C C . PHE A 1 103 ? -7.784 8.019 -10.366 1.00 88.44 103 PHE A C 1
ATOM 810 O O . PHE A 1 103 ? -7.501 7.778 -11.543 1.00 88.44 103 PHE A O 1
ATOM 817 N N . LEU A 1 104 ? -8.381 7.113 -9.580 1.00 89.31 104 LEU A N 1
ATOM 818 C CA . LEU A 1 104 ? -8.757 5.772 -10.047 1.00 89.31 104 LEU A CA 1
ATOM 819 C C . LEU A 1 104 ? -9.653 5.831 -11.289 1.00 89.31 104 LEU A C 1
ATOM 821 O O . LEU A 1 104 ? -9.402 5.143 -12.278 1.00 89.31 104 LEU A O 1
ATOM 825 N N . LYS A 1 105 ? -10.668 6.697 -11.255 1.00 88.62 105 LYS A N 1
ATOM 826 C CA . LYS A 1 105 ? -11.664 6.813 -12.320 1.00 88.62 105 LYS A CA 1
ATOM 827 C C . LYS A 1 105 ? -11.134 7.521 -13.565 1.00 88.62 105 LYS A C 1
ATOM 829 O O . LYS A 1 105 ? -11.361 7.061 -14.677 1.00 88.62 105 LYS A O 1
ATOM 834 N N . ARG A 1 106 ? -10.474 8.673 -13.415 1.00 89.12 106 ARG A N 1
ATOM 835 C CA . ARG A 1 106 ? -10.094 9.526 -14.558 1.00 89.12 106 ARG A CA 1
ATOM 836 C C . ARG A 1 106 ? -8.736 9.181 -15.141 1.00 89.12 106 ARG A C 1
ATOM 838 O O . ARG A 1 106 ? -8.554 9.321 -16.347 1.00 89.12 106 ARG A O 1
ATOM 845 N N . VAL A 1 107 ? -7.786 8.779 -14.297 1.00 88.50 107 VAL A N 1
ATOM 846 C CA . VAL A 1 107 ? -6.407 8.512 -14.723 1.00 88.50 107 VAL A CA 1
ATOM 847 C C . VAL A 1 107 ? -6.220 7.032 -15.013 1.00 88.50 107 VAL A C 1
ATOM 849 O O . VAL A 1 107 ? -5.781 6.686 -16.106 1.00 88.50 107 VAL A O 1
ATOM 852 N N . LEU A 1 108 ? -6.590 6.159 -14.070 1.00 86.31 108 LEU A N 1
ATOM 853 C CA . LEU A 1 108 ? -6.446 4.709 -14.250 1.00 86.31 108 LEU A CA 1
ATOM 854 C C . LEU A 1 108 ? -7.622 4.065 -14.996 1.00 86.31 108 LEU A C 1
ATOM 856 O O . LEU A 1 108 ? -7.500 2.915 -15.411 1.00 86.31 108 LEU A O 1
ATOM 860 N N . GLN A 1 109 ? -8.725 4.800 -15.192 1.00 91.50 109 GLN A N 1
ATOM 861 C CA . GLN A 1 109 ? -9.926 4.337 -15.902 1.00 91.50 109 GLN A CA 1
ATOM 862 C C . GLN A 1 109 ? -10.476 3.022 -15.329 1.00 91.50 109 GLN A C 1
ATOM 864 O O . GLN A 1 109 ? -10.942 2.151 -16.060 1.00 91.50 109 GLN A O 1
ATOM 869 N N . LEU A 1 110 ? -10.392 2.871 -14.005 1.00 87.50 110 LEU A N 1
ATOM 870 C CA . LEU A 1 110 ? -10.924 1.717 -13.296 1.00 87.50 110 LEU A CA 1
ATOM 871 C C . LEU A 1 110 ? -12.394 1.948 -12.953 1.00 87.50 110 LEU A C 1
ATOM 873 O O . LEU A 1 110 ? -12.756 2.965 -12.360 1.00 87.50 110 LEU A O 1
ATOM 877 N N . GLU A 1 111 ? -13.226 0.967 -13.294 1.00 88.00 111 GLU A N 1
ATOM 878 C CA . GLU A 1 111 ? -14.614 0.929 -12.847 1.00 88.00 111 GLU A CA 1
ATOM 879 C C . GLU A 1 111 ? -14.688 0.755 -11.320 1.00 88.00 111 GLU A C 1
ATOM 881 O O . GLU A 1 111 ? -13.775 0.174 -10.715 1.00 88.00 111 GLU A O 1
ATOM 886 N N . PRO A 1 112 ? -15.766 1.219 -10.663 1.00 86.44 112 PRO A N 1
ATOM 887 C CA . PRO A 1 112 ? -15.947 1.002 -9.234 1.00 86.44 112 PRO A CA 1
ATOM 888 C C . PRO A 1 112 ? -15.856 -0.487 -8.875 1.00 86.44 112 PRO A C 1
ATOM 890 O O . PRO A 1 112 ? -16.378 -1.340 -9.596 1.00 86.44 112 PRO A O 1
ATOM 893 N N . ARG A 1 113 ? -15.221 -0.806 -7.740 1.00 85.31 113 ARG A N 1
ATOM 894 C CA . ARG A 1 113 ? -14.914 -2.174 -7.264 1.00 85.31 113 ARG A CA 1
ATOM 895 C C . ARG A 1 113 ? -13.903 -2.961 -8.095 1.00 85.31 113 ARG A C 1
ATOM 897 O O . ARG A 1 113 ? -13.635 -4.114 -7.759 1.00 85.31 113 ARG A O 1
ATOM 904 N N . ALA A 1 114 ? -13.344 -2.392 -9.159 1.00 86.81 114 ALA A N 1
ATOM 905 C CA . ALA A 1 114 ? -12.250 -3.040 -9.862 1.00 86.81 114 ALA A CA 1
ATOM 906 C C . ALA A 1 114 ? -11.001 -3.072 -8.971 1.00 86.81 114 ALA A C 1
ATOM 908 O O . ALA A 1 114 ? -10.601 -2.048 -8.409 1.00 86.81 114 ALA A O 1
ATOM 909 N N . SER A 1 115 ? -10.370 -4.240 -8.883 1.00 86.56 115 SER A N 1
ATOM 910 C CA . SER A 1 115 ? -9.082 -4.422 -8.217 1.00 86.56 115 SER A CA 1
ATOM 911 C C . SER A 1 115 ? -7.969 -4.464 -9.259 1.00 86.56 115 SER A C 1
ATOM 913 O O . SER A 1 115 ? -8.158 -4.966 -10.363 1.00 86.56 115 SER A O 1
ATOM 915 N N . ALA A 1 116 ? -6.800 -3.936 -8.927 1.00 89.38 116 ALA A N 1
ATOM 916 C CA . ALA A 1 116 ? -5.607 -4.000 -9.764 1.00 89.38 116 ALA A CA 1
ATOM 917 C C . ALA A 1 116 ? -4.354 -3.827 -8.893 1.00 89.38 116 ALA A C 1
ATOM 919 O O . ALA A 1 116 ? -4.446 -3.468 -7.713 1.00 89.38 116 ALA A O 1
ATOM 920 N N . ILE A 1 117 ? -3.190 -4.081 -9.486 1.00 90.00 117 ILE A N 1
ATOM 921 C CA . ILE A 1 117 ? -1.894 -3.730 -8.905 1.00 90.00 117 ILE A CA 1
ATOM 922 C C . ILE A 1 117 ? -1.262 -2.637 -9.758 1.00 90.00 117 ILE A C 1
ATOM 924 O O . ILE A 1 117 ? -1.140 -2.797 -10.970 1.00 90.00 117 ILE A O 1
ATOM 928 N N . LEU A 1 118 ? -0.840 -1.532 -9.145 1.00 86.75 118 LEU A N 1
ATOM 929 C CA . LEU A 1 118 ? 0.015 -0.548 -9.813 1.00 86.75 118 LEU A CA 1
ATOM 930 C C . LEU A 1 118 ? 1.458 -0.769 -9.369 1.00 86.75 118 LEU A C 1
ATOM 932 O O . LEU A 1 118 ? 1.779 -0.472 -8.223 1.00 86.75 118 LEU A O 1
ATOM 936 N N . SER A 1 119 ? 2.311 -1.263 -10.266 1.00 86.00 119 SER A N 1
ATOM 937 C CA . SER A 1 119 ? 3.719 -1.533 -9.982 1.00 86.00 119 SER A CA 1
ATOM 938 C C . SER A 1 119 ? 4.665 -0.605 -10.728 1.00 86.00 119 SER A C 1
ATOM 940 O O . SER A 1 119 ? 4.732 -0.662 -11.953 1.00 86.00 119 SER A O 1
ATOM 942 N N . ASN A 1 120 ? 5.365 0.286 -10.013 1.00 78.75 120 ASN A N 1
ATOM 943 C CA . ASN A 1 120 ? 6.306 1.257 -10.601 1.00 78.75 120 ASN A CA 1
ATOM 944 C C . ASN A 1 120 ? 5.736 1.961 -11.857 1.00 78.75 120 ASN A C 1
ATOM 946 O O . ASN A 1 120 ? 6.366 2.037 -12.913 1.00 78.75 120 ASN A O 1
ATOM 950 N N . GLY A 1 121 ? 4.479 2.411 -11.759 1.00 78.06 121 GLY A N 1
ATOM 951 C CA . GLY A 1 121 ? 3.738 3.070 -12.841 1.00 78.06 121 GLY A CA 1
ATOM 952 C C . GLY A 1 121 ? 3.053 2.142 -13.855 1.00 78.06 121 GLY A C 1
ATOM 953 O O . GLY A 1 121 ? 2.299 2.627 -14.695 1.00 78.06 121 GLY A O 1
ATOM 954 N N . ARG A 1 122 ? 3.250 0.820 -13.787 1.00 83.06 122 ARG A N 1
ATOM 955 C CA . ARG A 1 122 ? 2.541 -0.162 -14.620 1.00 83.06 122 ARG A CA 1
ATOM 956 C C . ARG A 1 122 ? 1.279 -0.653 -13.930 1.00 83.06 122 ARG A C 1
ATOM 958 O O . ARG A 1 122 ? 1.347 -1.299 -12.890 1.00 83.06 122 ARG A O 1
ATOM 965 N N . LEU A 1 123 ? 0.130 -0.405 -14.549 1.00 86.94 123 LEU A N 1
ATOM 966 C CA . LEU A 1 123 ? -1.143 -0.961 -14.102 1.00 86.94 123 LEU A CA 1
ATOM 967 C C . LEU A 1 123 ? -1.284 -2.412 -14.586 1.00 86.94 123 LEU A C 1
ATOM 969 O O . LEU A 1 123 ? -1.190 -2.687 -15.783 1.00 86.94 123 LEU A O 1
ATOM 973 N N . ILE A 1 124 ? -1.513 -3.335 -13.656 1.00 88.88 124 ILE A N 1
ATOM 974 C CA . ILE A 1 124 ? -1.802 -4.748 -13.902 1.00 88.88 124 ILE A CA 1
ATOM 975 C C . ILE A 1 124 ? -3.229 -5.012 -13.427 1.00 88.88 124 ILE A C 1
ATOM 977 O O . ILE A 1 124 ? -3.500 -5.110 -12.230 1.00 88.88 124 ILE A O 1
ATOM 981 N N . GLY A 1 125 ? -4.147 -5.060 -14.386 1.00 86.69 125 GLY A N 1
ATOM 982 C CA . GLY A 1 125 ? -5.577 -5.201 -14.156 1.00 86.69 125 GLY A CA 1
ATOM 983 C C . GLY A 1 125 ? -6.396 -4.455 -15.220 1.00 86.69 125 GLY A C 1
ATOM 984 O O . GLY A 1 125 ? -5.844 -4.103 -16.270 1.00 86.69 125 GLY A O 1
ATOM 985 N N . PRO A 1 126 ? -7.696 -4.214 -14.973 1.00 88.81 126 PRO A N 1
ATOM 986 C CA . PRO A 1 126 ? -8.454 -4.675 -13.805 1.00 88.81 126 PRO A CA 1
ATOM 987 C C . PRO A 1 126 ? -8.470 -6.206 -13.709 1.00 88.81 126 PRO A C 1
ATOM 989 O O . PRO A 1 126 ? -8.547 -6.890 -14.726 1.00 88.81 126 PRO A O 1
ATOM 992 N N . LEU A 1 127 ? -8.348 -6.731 -12.494 1.00 86.12 127 LEU A N 1
ATOM 993 C CA . LEU A 1 127 ? -8.390 -8.161 -12.214 1.00 86.12 127 LEU A CA 1
ATOM 994 C C . LEU A 1 127 ? -9.826 -8.664 -12.330 1.00 86.12 127 LEU A C 1
ATOM 996 O O . LEU A 1 127 ? -10.777 -8.005 -11.898 1.00 86.12 127 LEU A O 1
ATOM 1000 N N . GLY A 1 128 ? -9.981 -9.846 -12.916 1.00 81.12 128 GLY A N 1
ATOM 1001 C CA . GLY A 1 128 ? -11.253 -10.545 -12.937 1.00 81.12 128 GLY A CA 1
ATOM 1002 C C . GLY A 1 128 ? -11.743 -10.875 -11.518 1.00 81.12 128 GLY A C 1
ATOM 1003 O O . GLY A 1 128 ? -10.946 -10.973 -10.590 1.00 81.12 128 GLY A O 1
ATOM 1004 N N . PRO A 1 129 ? -13.045 -11.157 -11.323 1.00 75.44 129 PRO A N 1
ATOM 1005 C CA . PRO A 1 129 ? -13.615 -11.411 -9.993 1.00 75.44 129 PRO A CA 1
ATOM 1006 C C . PRO A 1 129 ? -12.994 -12.582 -9.212 1.00 75.44 129 PRO A C 1
ATOM 1008 O O . PRO A 1 129 ? -13.196 -12.686 -8.008 1.00 75.44 129 PRO A O 1
ATOM 1011 N N . LYS A 1 130 ? -12.299 -13.496 -9.900 1.00 75.56 130 LYS A N 1
ATOM 1012 C CA . LYS A 1 130 ? -11.597 -14.648 -9.306 1.00 75.56 130 LYS A CA 1
ATOM 1013 C C . LYS A 1 130 ? -10.078 -14.513 -9.359 1.00 75.56 130 LYS A C 1
ATOM 1015 O O . LYS A 1 130 ? -9.373 -15.398 -8.889 1.00 75.56 130 LYS A O 1
ATOM 1020 N N . GLU A 1 131 ? -9.582 -13.457 -9.989 1.00 81.19 131 GLU A N 1
ATOM 1021 C CA . GLU A 1 131 ? -8.157 -13.221 -10.135 1.00 81.19 131 GLU A CA 1
ATOM 1022 C C . GLU A 1 131 ? -7.670 -12.477 -8.897 1.00 81.19 131 GLU A C 1
ATOM 1024 O O . GLU A 1 131 ? -8.191 -11.431 -8.512 1.00 81.19 131 GLU A O 1
ATOM 1029 N N . SER A 1 132 ? -6.670 -13.046 -8.242 1.00 85.69 132 SER A N 1
ATOM 1030 C CA . SER A 1 132 ? -6.012 -12.440 -7.098 1.00 85.69 132 SER A CA 1
ATOM 1031 C C . SER A 1 132 ? -4.546 -12.795 -7.173 1.00 85.69 132 SER A C 1
ATOM 1033 O O . SER A 1 132 ? -4.217 -13.927 -7.510 1.00 85.69 132 SER A O 1
ATOM 1035 N N . PHE A 1 133 ? -3.683 -11.850 -6.824 1.00 86.50 133 PHE A N 1
ATOM 1036 C CA . PHE A 1 133 ? -2.264 -12.139 -6.703 1.00 86.50 133 PHE A CA 1
ATOM 1037 C C . PHE A 1 133 ? -2.021 -13.012 -5.470 1.00 86.50 133 PHE A C 1
ATOM 1039 O O . PHE A 1 133 ? -2.347 -12.626 -4.334 1.00 86.50 133 PHE A O 1
ATOM 1046 N N . ILE A 1 134 ? -1.462 -14.195 -5.704 1.00 89.62 134 ILE A N 1
ATOM 1047 C CA . ILE A 1 134 ? -0.883 -15.039 -4.657 1.00 89.62 134 ILE A CA 1
ATOM 1048 C C . ILE A 1 134 ? 0.589 -14.669 -4.445 1.00 89.62 134 ILE A C 1
ATOM 1050 O O . ILE A 1 134 ? 1.137 -13.820 -5.146 1.00 89.62 134 ILE A O 1
ATOM 1054 N N . PHE A 1 135 ? 1.226 -15.270 -3.441 1.00 88.31 135 PHE A N 1
ATOM 1055 C CA . PHE A 1 135 ? 2.621 -14.974 -3.105 1.00 88.31 135 PHE A CA 1
ATOM 1056 C C . PHE A 1 135 ? 3.562 -15.179 -4.306 1.00 88.31 135 PHE A C 1
ATOM 1058 O O . PHE A 1 135 ? 4.354 -14.291 -4.613 1.00 88.31 135 PHE A O 1
ATOM 1065 N N . ASP A 1 136 ? 3.408 -16.286 -5.035 1.00 91.31 136 ASP A N 1
ATOM 1066 C CA . ASP A 1 136 ? 4.249 -16.616 -6.194 1.00 91.31 136 ASP A CA 1
ATOM 1067 C C . ASP A 1 136 ? 4.100 -15.596 -7.337 1.00 91.31 136 ASP A C 1
ATOM 1069 O O . ASP A 1 136 ? 5.087 -15.227 -7.975 1.00 91.31 136 ASP A O 1
ATOM 1073 N N . ASP A 1 137 ? 2.890 -15.069 -7.562 1.00 92.06 137 ASP A N 1
ATOM 1074 C CA . ASP A 1 137 ? 2.656 -14.018 -8.563 1.00 92.06 137 ASP A CA 1
ATOM 1075 C C . ASP A 1 137 ? 3.369 -12.715 -8.180 1.00 92.06 137 ASP A C 1
ATOM 1077 O O . ASP A 1 137 ? 3.907 -12.010 -9.039 1.00 92.06 137 ASP A O 1
ATOM 1081 N N . LEU A 1 138 ? 3.370 -12.380 -6.884 1.00 90.62 138 LEU A N 1
ATOM 1082 C CA . LEU A 1 138 ? 4.069 -11.208 -6.354 1.00 90.62 138 LEU A CA 1
ATOM 1083 C C . LEU A 1 138 ? 5.584 -11.376 -6.459 1.00 90.62 138 LEU A C 1
ATOM 1085 O O . LEU A 1 138 ? 6.270 -10.422 -6.820 1.00 90.62 138 LEU A O 1
ATOM 1089 N N . GLU A 1 139 ? 6.105 -12.578 -6.213 1.00 90.81 139 GLU A N 1
ATOM 1090 C CA . GLU A 1 139 ? 7.524 -12.877 -6.396 1.00 90.81 139 GLU A CA 1
ATOM 1091 C C . GLU A 1 139 ? 7.936 -12.791 -7.872 1.00 90.81 139 GLU A C 1
ATOM 1093 O O . GLU A 1 139 ? 8.953 -12.174 -8.198 1.00 90.81 139 GLU A O 1
ATOM 1098 N N . ALA A 1 140 ? 7.120 -13.323 -8.784 1.00 90.56 140 ALA A N 1
ATOM 1099 C CA . ALA A 1 140 ? 7.348 -13.191 -10.219 1.00 90.56 140 ALA A CA 1
ATOM 1100 C C . ALA A 1 140 ? 7.335 -11.719 -10.665 1.00 90.56 140 ALA A C 1
ATOM 1102 O O . ALA A 1 140 ? 8.226 -11.287 -11.403 1.00 90.56 140 ALA A O 1
ATOM 1103 N N . LEU A 1 141 ? 6.364 -10.933 -10.186 1.00 88.38 141 LEU A N 1
ATOM 1104 C CA . LEU A 1 141 ? 6.285 -9.497 -10.456 1.00 88.38 141 LEU A CA 1
ATOM 1105 C C . LEU A 1 141 ? 7.508 -8.751 -9.905 1.00 88.38 141 LEU A C 1
ATOM 1107 O O . LEU A 1 141 ? 8.108 -7.953 -10.619 1.00 88.38 141 LEU A O 1
ATOM 1111 N N . TYR A 1 142 ? 7.912 -9.043 -8.671 1.00 87.19 142 TYR A N 1
ATOM 1112 C CA . TYR A 1 142 ? 9.094 -8.465 -8.034 1.00 87.19 142 TYR A CA 1
ATOM 1113 C C . TYR A 1 142 ? 10.372 -8.731 -8.831 1.00 87.19 142 TYR A C 1
ATOM 1115 O O . TYR A 1 142 ? 11.082 -7.795 -9.202 1.00 87.19 142 TYR A O 1
ATOM 1123 N N . ASN A 1 143 ? 10.620 -9.993 -9.183 1.00 86.25 143 ASN A N 1
ATOM 1124 C CA . ASN A 1 143 ? 11.785 -10.385 -9.973 1.00 86.25 143 ASN A CA 1
ATOM 1125 C C . ASN A 1 143 ? 11.778 -9.730 -11.364 1.00 86.25 143 ASN A C 1
ATOM 1127 O O . ASN A 1 143 ? 12.826 -9.319 -11.873 1.00 86.25 143 ASN A O 1
ATOM 1131 N N . PHE A 1 144 ? 10.602 -9.588 -11.981 1.00 83.94 144 PHE A N 1
ATOM 1132 C CA . PHE A 1 144 ? 10.452 -8.889 -13.255 1.00 83.94 144 PHE A CA 1
ATOM 1133 C C . PHE A 1 144 ? 10.775 -7.389 -13.148 1.00 83.94 144 PHE A C 1
ATOM 1135 O O . PHE A 1 144 ? 11.462 -6.836 -14.008 1.00 83.94 144 PHE A O 1
ATOM 1142 N N . GLU A 1 145 ? 10.302 -6.702 -12.108 1.00 79.12 145 GLU A N 1
ATOM 1143 C CA . GLU A 1 145 ? 10.574 -5.271 -11.917 1.00 79.12 145 GLU A CA 1
ATOM 1144 C C . GLU A 1 145 ? 12.060 -5.005 -11.630 1.00 79.12 145 GLU A C 1
ATOM 1146 O O . GLU A 1 145 ? 12.647 -4.099 -12.233 1.00 79.12 145 GLU A O 1
ATOM 1151 N N . ILE A 1 146 ? 12.693 -5.844 -10.801 1.00 75.19 146 ILE A N 1
ATOM 1152 C CA . ILE A 1 146 ? 14.132 -5.748 -10.513 1.00 75.19 146 ILE A CA 1
ATOM 1153 C C . ILE A 1 146 ? 14.970 -5.958 -11.772 1.00 75.19 146 ILE A C 1
ATOM 1155 O O . ILE A 1 146 ? 15.847 -5.147 -12.075 1.00 75.19 146 ILE A O 1
ATOM 1159 N N . SER A 1 147 ? 14.682 -7.024 -12.521 1.00 73.25 147 SER A N 1
ATOM 1160 C CA . SER A 1 147 ? 15.460 -7.389 -13.709 1.00 73.25 147 SER A CA 1
ATOM 1161 C C . SER A 1 147 ? 15.253 -6.447 -14.895 1.00 73.25 147 SER A C 1
ATOM 1163 O O . SER A 1 147 ? 16.180 -6.257 -15.679 1.00 73.25 147 SER A O 1
ATOM 1165 N N . SER A 1 148 ? 14.059 -5.863 -15.055 1.00 65.00 148 SER A N 1
ATOM 1166 C CA . SER A 1 148 ? 13.726 -5.111 -16.271 1.00 65.00 148 SER A CA 1
ATOM 1167 C C . SER A 1 148 ? 14.170 -3.648 -16.258 1.00 65.00 148 SER A C 1
ATOM 1169 O O . SER A 1 148 ? 14.538 -3.137 -17.312 1.00 65.00 148 SER A O 1
ATOM 1171 N N . HIS A 1 149 ? 14.107 -2.950 -15.118 1.00 61.28 149 HIS A N 1
ATOM 1172 C CA . HIS A 1 149 ? 14.333 -1.497 -15.091 1.00 61.28 149 HIS A CA 1
ATOM 1173 C C . HIS A 1 149 ? 15.014 -1.004 -13.812 1.00 61.28 149 HIS A C 1
ATOM 1175 O O . HIS A 1 149 ? 15.832 -0.088 -13.895 1.00 61.28 149 HIS A O 1
ATOM 1181 N N . ALA A 1 150 ? 14.729 -1.595 -12.646 1.00 58.91 150 ALA A N 1
ATOM 1182 C CA . ALA A 1 150 ? 15.221 -1.051 -11.379 1.00 58.91 150 ALA A CA 1
ATOM 1183 C C . ALA A 1 150 ? 16.753 -1.101 -11.279 1.00 58.91 150 ALA A C 1
ATOM 1185 O O . ALA A 1 150 ? 17.366 -0.084 -10.969 1.00 58.91 150 ALA A O 1
ATOM 1186 N N . GLN A 1 151 ? 17.391 -2.217 -11.656 1.00 61.31 151 GLN A N 1
ATOM 1187 C CA . GLN A 1 151 ? 18.849 -2.332 -11.551 1.00 61.31 151 GLN A CA 1
ATOM 1188 C C . GLN A 1 151 ? 19.592 -1.383 -12.504 1.00 61.31 151 GLN A C 1
ATOM 1190 O O . GLN A 1 151 ? 20.575 -0.757 -12.118 1.00 61.31 151 GLN A O 1
ATOM 1195 N N . THR A 1 152 ? 19.129 -1.233 -13.748 1.00 65.56 152 THR A N 1
ATOM 1196 C CA . THR A 1 152 ? 19.764 -0.328 -14.722 1.00 65.56 152 THR A CA 1
ATOM 1197 C C . THR A 1 152 ? 19.582 1.137 -14.333 1.00 65.56 152 THR A C 1
ATOM 1199 O O . THR A 1 152 ? 20.517 1.921 -14.472 1.00 65.56 152 THR A O 1
ATOM 1202 N N . ILE A 1 153 ? 18.407 1.508 -13.817 1.00 67.00 153 ILE A N 1
ATOM 1203 C CA . ILE A 1 153 ? 18.126 2.869 -13.344 1.00 67.00 153 ILE A CA 1
ATOM 1204 C C . ILE A 1 153 ? 18.906 3.163 -12.066 1.00 67.00 153 ILE A C 1
ATOM 1206 O O . ILE A 1 153 ? 19.503 4.228 -11.975 1.00 67.00 153 ILE A O 1
ATOM 1210 N N . SER A 1 154 ? 18.957 2.224 -11.119 1.00 63.72 154 SER A N 1
ATOM 1211 C CA . SER A 1 154 ? 19.763 2.354 -9.904 1.00 63.72 154 SER A CA 1
ATOM 1212 C C . SER A 1 154 ? 21.234 2.557 -10.254 1.00 63.72 154 SER A C 1
ATOM 1214 O O . SER A 1 154 ? 21.832 3.529 -9.812 1.00 63.72 154 SER A O 1
ATOM 1216 N N . ASN A 1 155 ? 21.792 1.723 -11.138 1.00 65.75 155 ASN A N 1
ATOM 1217 C CA . ASN A 1 155 ? 23.181 1.860 -11.580 1.00 65.75 155 ASN A CA 1
ATOM 1218 C C . ASN A 1 155 ? 23.427 3.194 -12.310 1.00 65.75 155 ASN A C 1
ATOM 1220 O O . ASN A 1 155 ? 24.495 3.783 -12.173 1.00 65.75 155 ASN A O 1
ATOM 1224 N N . ALA A 1 156 ? 22.452 3.686 -13.085 1.00 65.75 156 ALA A N 1
ATOM 1225 C CA . ALA A 1 156 ? 22.547 4.987 -13.739 1.00 65.75 156 ALA A CA 1
ATOM 1226 C C . ALA A 1 156 ? 22.512 6.142 -12.723 1.00 65.75 156 ALA A C 1
ATOM 1228 O O . ALA A 1 156 ? 23.324 7.056 -12.834 1.00 65.75 156 ALA A O 1
ATOM 1229 N N . ILE A 1 157 ? 21.631 6.083 -11.718 1.00 66.44 157 ILE A N 1
ATOM 1230 C CA . ILE A 1 157 ? 21.573 7.052 -10.613 1.00 66.44 157 ILE A CA 1
ATOM 1231 C C . ILE A 1 157 ? 22.890 7.062 -9.841 1.00 66.44 157 ILE A C 1
ATOM 1233 O O . ILE A 1 157 ? 23.370 8.140 -9.535 1.00 66.44 157 ILE A O 1
ATOM 1237 N N . ASP A 1 158 ? 23.488 5.898 -9.584 1.00 66.81 158 ASP A N 1
ATOM 1238 C CA . ASP A 1 158 ? 24.765 5.792 -8.864 1.00 66.81 158 ASP A CA 1
ATOM 1239 C C . ASP A 1 158 ? 25.957 6.285 -9.701 1.00 66.81 158 ASP A C 1
ATOM 1241 O O . ASP A 1 158 ? 26.966 6.719 -9.156 1.00 66.81 158 ASP A O 1
ATOM 1245 N N . SER A 1 159 ? 25.857 6.213 -11.034 1.00 63.03 159 SER A N 1
ATOM 1246 C CA . SER A 1 159 ? 26.904 6.678 -11.957 1.00 63.03 159 SER A CA 1
ATOM 1247 C C . SER A 1 159 ? 26.914 8.190 -12.173 1.00 63.03 159 SER A C 1
ATOM 1249 O O . SER A 1 159 ? 27.923 8.757 -12.594 1.00 63.03 159 SER A O 1
ATOM 1251 N N . VAL A 1 160 ? 25.783 8.845 -11.922 1.00 60.94 160 VAL A N 1
ATOM 1252 C CA . VAL A 1 160 ? 25.704 10.297 -11.893 1.00 60.94 160 VAL A CA 1
ATOM 1253 C C . VAL A 1 160 ? 25.966 10.667 -10.440 1.00 60.94 160 VAL A C 1
ATOM 1255 O O . VAL A 1 160 ? 25.195 10.253 -9.586 1.00 60.94 160 VAL A O 1
ATOM 1258 N N . ASP A 1 161 ? 27.020 11.434 -10.143 1.00 55.47 161 ASP A N 1
ATOM 1259 C CA . ASP A 1 161 ? 27.242 12.050 -8.819 1.00 55.47 161 ASP A CA 1
ATOM 1260 C C . ASP A 1 161 ? 26.125 13.080 -8.544 1.00 55.47 161 ASP A C 1
ATOM 1262 O O . ASP A 1 161 ? 26.325 14.297 -8.484 1.00 55.47 161 ASP A O 1
ATOM 1266 N N . LEU A 1 162 ? 24.885 12.602 -8.463 1.00 57.06 162 LEU A N 1
ATOM 1267 C CA . LEU A 1 162 ? 23.749 13.356 -8.001 1.00 57.06 162 LEU A CA 1
ATOM 1268 C C . LEU A 1 162 ? 24.081 13.679 -6.557 1.00 57.06 162 LEU A C 1
ATOM 1270 O O . LEU A 1 162 ? 24.236 12.788 -5.726 1.00 57.06 162 LEU A O 1
ATOM 1274 N N . ILE A 1 163 ? 24.223 14.969 -6.276 1.00 54.25 163 ILE A N 1
ATOM 1275 C CA . ILE A 1 163 ? 24.340 15.485 -4.919 1.00 54.25 163 ILE A CA 1
ATOM 1276 C C . ILE A 1 163 ? 23.007 15.164 -4.234 1.00 54.25 163 ILE A C 1
ATOM 1278 O O . ILE A 1 163 ? 22.057 15.945 -4.286 1.00 54.25 163 ILE A O 1
ATOM 1282 N N . LEU A 1 164 ? 22.902 13.956 -3.684 1.00 54.41 164 LEU A N 1
ATOM 1283 C CA . LEU A 1 164 ? 21.771 13.530 -2.884 1.00 54.41 164 LEU A CA 1
ATOM 1284 C C . LEU A 1 164 ? 21.946 14.169 -1.499 1.00 54.41 164 LEU A C 1
ATOM 1286 O O . LEU A 1 164 ? 23.035 14.082 -0.925 1.00 54.41 164 LEU A O 1
ATOM 1290 N N . PRO A 1 165 ? 20.927 14.861 -0.969 1.00 47.88 165 PRO A N 1
ATOM 1291 C CA . PRO A 1 165 ? 21.023 15.478 0.345 1.00 47.88 165 PRO A CA 1
ATOM 1292 C C . PRO A 1 165 ? 21.162 14.396 1.428 1.00 47.88 165 PRO A C 1
ATOM 1294 O O . PRO A 1 165 ? 20.256 13.596 1.593 1.00 47.88 165 PRO A O 1
ATOM 1297 N N . ASP A 1 166 ? 22.304 14.413 2.122 1.00 48.84 166 ASP A N 1
ATOM 1298 C CA . ASP A 1 166 ? 22.663 13.752 3.394 1.00 48.84 166 ASP A CA 1
ATOM 1299 C C . ASP A 1 166 ? 22.357 12.233 3.560 1.00 48.84 166 ASP A C 1
ATOM 1301 O O . ASP A 1 166 ? 21.205 11.855 3.778 1.00 48.84 166 ASP A O 1
ATOM 1305 N N . PRO A 1 167 ? 23.368 11.333 3.535 1.00 50.97 167 PRO A N 1
ATOM 1306 C CA . PRO A 1 167 ? 23.200 9.869 3.540 1.00 50.97 167 PRO A CA 1
ATOM 1307 C C . PRO A 1 167 ? 22.425 9.259 4.719 1.00 50.97 167 PRO A C 1
ATOM 1309 O O . PRO A 1 167 ? 21.957 8.133 4.569 1.00 50.97 167 PRO A O 1
ATOM 1312 N N . ASP A 1 168 ? 22.239 9.962 5.839 1.00 48.66 168 ASP A N 1
ATOM 1313 C CA . ASP A 1 168 ? 21.848 9.327 7.107 1.00 48.66 168 ASP A CA 1
ATOM 1314 C C . ASP A 1 168 ? 20.381 9.482 7.556 1.00 48.66 168 ASP A C 1
ATOM 1316 O O . ASP A 1 168 ? 20.041 9.013 8.644 1.00 48.66 168 ASP A O 1
ATOM 1320 N N . SER A 1 169 ? 19.457 10.063 6.773 1.00 43.16 169 SER A N 1
ATOM 1321 C CA . SER A 1 169 ? 18.037 10.020 7.207 1.00 43.16 169 SER A CA 1
ATOM 1322 C C . SER A 1 169 ? 16.932 10.025 6.150 1.00 43.16 169 SER A C 1
ATOM 1324 O O . SER A 1 169 ? 15.894 9.433 6.429 1.00 43.16 169 SER A O 1
ATOM 1326 N N . ASP A 1 170 ? 17.144 10.557 4.941 1.00 45.38 170 ASP A N 1
ATOM 1327 C CA . ASP A 1 170 ? 16.078 10.674 3.919 1.00 45.38 170 ASP A CA 1
ATOM 1328 C C . ASP A 1 170 ? 16.511 10.232 2.501 1.00 45.38 170 ASP A C 1
ATOM 1330 O O . ASP A 1 170 ? 15.727 10.251 1.546 1.00 45.38 170 ASP A O 1
ATOM 1334 N N . THR A 1 171 ? 17.753 9.773 2.331 1.00 50.44 171 THR A N 1
ATOM 1335 C CA . THR A 1 171 ? 18.326 9.405 1.019 1.00 50.44 171 THR A CA 1
ATOM 1336 C C . THR A 1 171 ? 17.768 8.124 0.438 1.00 50.44 171 THR A C 1
ATOM 1338 O O . THR A 1 171 ? 17.631 8.027 -0.780 1.00 50.44 171 THR A O 1
ATOM 1341 N N . THR A 1 172 ? 17.412 7.148 1.272 1.00 59.75 172 THR A N 1
ATOM 1342 C CA . THR A 1 172 ? 16.828 5.885 0.803 1.00 59.75 172 THR A CA 1
ATOM 1343 C C . THR A 1 172 ? 15.417 6.084 0.266 1.00 59.75 172 THR A C 1
ATOM 1345 O O . THR A 1 172 ? 15.097 5.518 -0.772 1.00 59.75 172 THR A O 1
ATOM 1348 N N . GLU A 1 173 ? 14.592 6.919 0.908 1.00 64.25 173 GLU A N 1
ATOM 1349 C CA . GLU A 1 173 ? 13.253 7.282 0.422 1.00 64.25 173 GLU A CA 1
ATOM 1350 C C . GLU A 1 173 ? 13.313 8.171 -0.817 1.00 64.25 173 GLU A C 1
ATOM 1352 O O . GLU A 1 173 ? 12.646 7.882 -1.806 1.00 64.25 173 GLU A O 1
ATOM 1357 N N . TYR A 1 174 ? 14.181 9.181 -0.826 1.00 67.69 174 TYR A N 1
ATOM 1358 C CA . TYR A 1 174 ? 14.342 10.038 -1.996 1.00 67.69 174 TYR A CA 1
ATOM 1359 C C . TYR A 1 174 ? 14.881 9.273 -3.219 1.00 67.69 174 TYR A C 1
ATOM 1361 O O . TYR A 1 174 ? 14.350 9.407 -4.322 1.00 67.69 174 TYR A O 1
ATOM 1369 N N . ARG A 1 175 ? 15.898 8.417 -3.040 1.00 68.56 175 ARG A N 1
ATOM 1370 C CA . ARG A 1 175 ? 16.435 7.554 -4.110 1.00 68.56 175 ARG A CA 1
ATOM 1371 C C . ARG A 1 175 ? 15.377 6.568 -4.604 1.00 68.56 175 ARG A C 1
ATOM 1373 O O . ARG A 1 175 ? 15.211 6.405 -5.809 1.00 68.56 175 ARG A O 1
ATOM 1380 N N . SER A 1 176 ? 14.618 5.975 -3.687 1.00 68.81 176 SER A N 1
ATOM 1381 C CA . SER A 1 176 ? 13.480 5.089 -3.962 1.00 68.81 176 SER A CA 1
ATOM 1382 C C . SER A 1 176 ? 12.399 5.785 -4.809 1.00 68.81 176 SER A C 1
ATOM 1384 O O . SER A 1 176 ? 11.999 5.259 -5.852 1.00 68.81 176 SER A O 1
ATOM 1386 N N . ASP A 1 177 ? 12.014 7.010 -4.452 1.00 75.62 177 ASP A N 1
ATOM 1387 C CA . ASP A 1 177 ? 11.078 7.840 -5.217 1.00 75.62 177 ASP A CA 1
ATOM 1388 C C . ASP A 1 177 ? 11.605 8.187 -6.616 1.00 75.62 177 ASP A C 1
ATOM 1390 O O . ASP A 1 177 ? 10.849 8.167 -7.595 1.00 75.62 177 ASP A O 1
ATOM 1394 N N . LEU A 1 178 ? 12.900 8.494 -6.734 1.00 75.75 178 LEU A N 1
ATOM 1395 C CA . LEU A 1 178 ? 13.545 8.760 -8.020 1.00 75.75 178 LEU A CA 1
ATOM 1396 C C . LEU A 1 178 ? 13.539 7.524 -8.922 1.00 75.75 178 LEU A C 1
ATOM 1398 O O . LEU A 1 178 ? 13.153 7.639 -10.087 1.00 75.75 178 LEU A O 1
ATOM 1402 N N . VAL A 1 179 ? 13.908 6.352 -8.393 1.00 74.31 179 VAL A N 1
ATOM 1403 C CA . VAL A 1 179 ? 13.875 5.079 -9.132 1.00 74.31 179 VAL A CA 1
ATOM 1404 C C . VAL A 1 179 ? 12.463 4.805 -9.641 1.00 74.31 179 VAL A C 1
ATOM 1406 O O . VAL A 1 179 ? 12.283 4.565 -10.834 1.00 74.31 179 VAL A O 1
ATOM 1409 N N . MET A 1 180 ? 11.449 4.921 -8.779 1.00 76.50 180 MET A N 1
ATOM 1410 C CA . MET A 1 180 ? 10.047 4.722 -9.156 1.00 76.50 180 MET A CA 1
ATOM 1411 C C . MET A 1 180 ? 9.614 5.675 -10.278 1.00 76.50 180 MET A C 1
ATOM 1413 O O . MET A 1 180 ? 9.026 5.244 -11.275 1.00 76.50 180 MET A O 1
ATOM 1417 N N . ARG A 1 181 ? 9.904 6.976 -10.140 1.00 80.31 181 ARG A N 1
ATOM 1418 C CA . ARG A 1 181 ? 9.531 7.987 -11.141 1.00 80.31 181 ARG A CA 1
ATOM 1419 C C . ARG A 1 181 ? 10.238 7.734 -12.467 1.00 80.31 181 ARG A C 1
ATOM 1421 O O . ARG A 1 181 ? 9.574 7.712 -13.499 1.00 80.31 181 ARG A O 1
ATOM 1428 N N . LEU A 1 182 ? 11.544 7.480 -12.457 1.00 77.25 182 LEU A N 1
ATOM 1429 C CA . LEU A 1 182 ? 12.314 7.194 -13.669 1.00 77.25 182 LEU A CA 1
ATOM 1430 C C . LEU A 1 182 ? 11.856 5.897 -14.345 1.00 77.25 182 LEU A C 1
ATOM 1432 O O . LEU A 1 182 ? 11.654 5.894 -15.559 1.00 77.25 182 LEU A O 1
ATOM 1436 N N . ALA A 1 183 ? 11.604 4.834 -13.576 1.00 76.19 183 ALA A N 1
ATOM 1437 C CA . ALA A 1 183 ? 11.074 3.577 -14.100 1.00 76.19 183 ALA A CA 1
ATOM 1438 C C . ALA A 1 183 ? 9.711 3.790 -14.767 1.00 76.19 183 ALA A C 1
ATOM 1440 O O . ALA A 1 183 ? 9.493 3.344 -15.895 1.00 76.19 183 ALA A O 1
ATOM 1441 N N . SER A 1 184 ? 8.819 4.547 -14.120 1.00 77.56 184 SER A N 1
ATOM 1442 C CA . SER A 1 184 ? 7.508 4.879 -14.685 1.00 77.56 184 SER A CA 1
ATOM 1443 C C . SER A 1 184 ? 7.612 5.721 -15.965 1.00 77.56 184 SER A C 1
ATOM 1445 O O . SER A 1 184 ? 6.908 5.458 -16.942 1.00 77.56 184 SER A O 1
ATOM 1447 N N . LEU A 1 185 ? 8.536 6.689 -16.008 1.00 79.12 185 LEU A N 1
ATOM 1448 C CA . LEU A 1 185 ? 8.751 7.563 -17.160 1.00 79.12 185 LEU A CA 1
ATOM 1449 C C . LEU A 1 185 ? 9.316 6.794 -18.356 1.00 79.12 185 LEU A C 1
ATOM 1451 O O . LEU A 1 185 ? 8.764 6.897 -19.451 1.00 79.12 185 LEU A O 1
ATOM 1455 N N . LEU A 1 186 ? 10.361 5.987 -18.159 1.00 73.62 186 LEU A N 1
ATOM 1456 C CA . LEU A 1 186 ? 10.958 5.169 -19.223 1.00 73.62 186 LEU A CA 1
ATOM 1457 C C . LEU A 1 186 ? 9.938 4.188 -19.820 1.00 73.62 186 LEU A C 1
ATOM 1459 O O . LEU A 1 186 ? 9.871 4.002 -21.038 1.00 73.62 186 LEU A O 1
ATOM 1463 N N . ARG A 1 187 ? 9.063 3.631 -18.977 1.00 69.88 187 ARG A N 1
ATOM 1464 C CA . ARG A 1 187 ? 7.941 2.796 -19.426 1.00 69.88 187 ARG A CA 1
ATOM 1465 C C . ARG A 1 187 ? 6.892 3.580 -20.205 1.00 69.88 187 ARG A C 1
ATOM 1467 O O . ARG A 1 187 ? 6.394 3.089 -21.209 1.00 69.88 187 ARG A O 1
ATOM 1474 N N . SER A 1 188 ? 6.576 4.808 -19.800 1.00 68.94 188 SER A N 1
ATOM 1475 C CA . SER A 1 188 ? 5.613 5.641 -20.535 1.00 68.94 188 SER A CA 1
ATOM 1476 C C . SER A 1 188 ? 6.075 5.978 -21.963 1.00 68.94 188 SER A C 1
ATOM 1478 O O . SER A 1 188 ? 5.246 6.157 -22.857 1.00 68.94 188 SER A O 1
ATOM 1480 N N . GLN A 1 189 ? 7.394 6.024 -22.196 1.00 62.84 189 GLN A N 1
ATOM 1481 C CA . GLN A 1 189 ? 7.973 6.280 -23.518 1.00 62.84 189 GLN A CA 1
ATOM 1482 C C . GLN A 1 189 ? 7.973 5.041 -24.421 1.00 62.84 189 GLN A C 1
ATOM 1484 O O . GLN A 1 189 ? 7.821 5.157 -25.639 1.00 62.84 189 GLN A O 1
ATOM 1489 N N . THR A 1 190 ? 8.077 3.846 -23.840 1.00 53.16 190 THR A N 1
ATOM 1490 C CA . THR A 1 190 ? 7.934 2.585 -24.570 1.00 53.16 190 THR A CA 1
ATOM 1491 C C . THR A 1 190 ? 6.448 2.265 -24.735 1.00 53.16 190 THR A C 1
ATOM 1493 O O . THR A 1 190 ? 5.857 1.508 -23.973 1.00 53.16 190 THR A O 1
ATOM 1496 N N . LYS A 1 191 ? 5.797 2.840 -25.758 1.00 47.97 191 LYS A N 1
ATOM 1497 C CA . LYS A 1 191 ? 4.438 2.433 -26.168 1.00 47.97 191 LYS A CA 1
ATOM 1498 C C . LYS A 1 191 ? 4.439 0.981 -26.675 1.00 47.97 191 LYS A C 1
ATOM 1500 O O . LYS A 1 191 ? 4.371 0.734 -27.877 1.00 47.97 191 LYS A O 1
ATOM 1505 N N . ALA A 1 192 ? 4.482 0.009 -25.772 1.00 43.53 192 ALA A N 1
ATOM 1506 C CA . ALA A 1 192 ? 4.161 -1.375 -26.078 1.00 43.53 192 ALA A CA 1
ATOM 1507 C C . ALA A 1 192 ? 2.633 -1.494 -26.157 1.00 43.53 192 ALA A C 1
ATOM 1509 O O . ALA A 1 192 ? 1.922 -1.529 -25.154 1.00 43.53 192 ALA A O 1
ATOM 1510 N N . ARG A 1 193 ? 2.122 -1.483 -27.388 1.00 41.50 193 ARG A N 1
ATOM 1511 C CA . ARG A 1 193 ? 0.726 -1.787 -27.716 1.00 41.50 193 ARG A CA 1
ATOM 1512 C C . ARG A 1 193 ? 0.388 -3.172 -27.139 1.00 41.50 193 ARG A C 1
ATOM 1514 O O . ARG A 1 193 ? 1.135 -4.119 -27.376 1.00 41.50 193 ARG A O 1
ATOM 1521 N N . ARG A 1 194 ? -0.709 -3.293 -26.384 1.00 41.09 194 ARG A N 1
ATOM 1522 C CA . ARG A 1 194 ? -1.213 -4.583 -25.877 1.00 41.09 194 ARG A CA 1
ATOM 1523 C C . ARG A 1 194 ? -1.472 -5.501 -27.082 1.00 41.09 194 ARG A C 1
ATOM 1525 O O . ARG A 1 194 ? -2.232 -5.126 -27.971 1.00 41.09 194 ARG A O 1
ATOM 1532 N N . LEU A 1 195 ? -0.811 -6.655 -27.134 1.00 41.06 195 LEU A N 1
ATOM 1533 C CA . LEU A 1 195 ? -1.175 -7.752 -28.031 1.00 41.06 195 LEU A CA 1
ATOM 1534 C C . LEU A 1 195 ? -2.225 -8.581 -27.294 1.00 41.06 195 LEU A C 1
ATOM 1536 O O . LEU A 1 195 ? -1.915 -9.220 -26.289 1.00 41.06 195 LEU A O 1
ATOM 1540 N N . GLU A 1 196 ? -3.471 -8.505 -27.749 1.00 32.50 196 GLU A N 1
ATOM 1541 C CA . GLU A 1 196 ? -4.528 -9.399 -27.287 1.00 32.50 196 GLU A CA 1
ATOM 1542 C C . GLU A 1 196 ? -4.248 -10.792 -27.858 1.00 32.50 196 GLU A C 1
ATOM 1544 O O . GLU A 1 196 ? -4.201 -10.981 -29.073 1.00 32.50 196 GLU A O 1
ATOM 1549 N N . LEU A 1 197 ? -3.985 -11.757 -26.976 1.00 41.06 197 LEU A N 1
ATOM 1550 C CA . LEU A 1 197 ? -3.951 -13.168 -27.339 1.00 41.06 197 LEU A CA 1
ATOM 1551 C C . LEU A 1 197 ? -5.341 -13.735 -27.067 1.00 41.06 197 LEU A C 1
ATOM 1553 O O . LEU A 1 197 ? -5.717 -13.960 -25.916 1.00 41.06 197 LEU A O 1
ATOM 1557 N N . ASP A 1 198 ? -6.106 -13.932 -28.137 1.00 35.75 198 ASP A N 1
ATOM 1558 C CA . ASP A 1 198 ? -7.397 -14.599 -28.072 1.00 35.75 198 ASP A CA 1
ATOM 1559 C C . ASP A 1 198 ? -7.214 -16.085 -27.746 1.00 35.75 198 ASP A C 1
ATOM 1561 O O . ASP A 1 198 ? -6.605 -16.841 -28.504 1.00 35.75 198 ASP A O 1
ATOM 1565 N N . GLY A 1 199 ? -7.827 -16.509 -26.640 1.00 42.16 199 GLY A N 1
ATOM 1566 C CA . GLY A 1 199 ? -8.277 -17.886 -26.472 1.00 42.16 199 GLY A CA 1
ATOM 1567 C C . GLY A 1 199 ? -7.638 -18.669 -25.335 1.00 42.16 199 GLY A C 1
ATOM 1568 O O . GLY A 1 199 ? -6.803 -19.524 -25.586 1.00 42.16 199 GLY A O 1
ATOM 1569 N N . PHE A 1 200 ? -8.166 -18.520 -24.117 1.00 33.06 200 PHE A N 1
ATOM 1570 C CA . PHE A 1 200 ? -8.260 -19.642 -23.176 1.00 33.06 200 PHE A CA 1
ATOM 1571 C C . PHE A 1 200 ? -9.611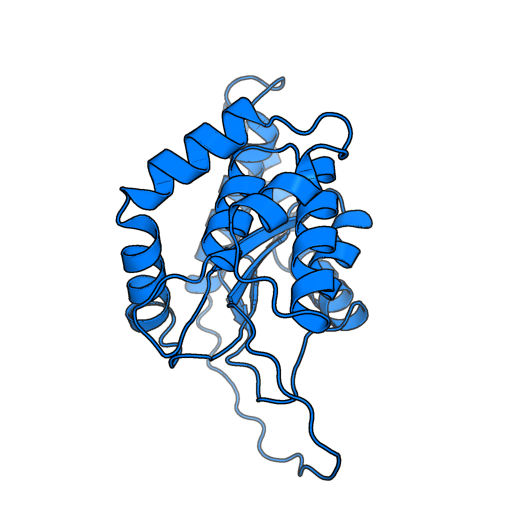 -19.599 -22.446 1.00 33.06 200 PHE A C 1
ATOM 1573 O O . PHE A 1 200 ? -9.948 -18.641 -21.751 1.00 33.06 200 PHE A O 1
ATOM 1580 N N . LYS A 1 201 ? -10.434 -20.628 -22.687 1.00 35.47 201 LYS A N 1
ATOM 1581 C CA . LYS A 1 201 ? -11.772 -20.800 -22.104 1.00 35.47 201 LYS A CA 1
ATOM 1582 C C . LYS A 1 201 ? -11.678 -21.191 -20.622 1.00 35.47 201 LYS A C 1
ATOM 1584 O O . LYS A 1 201 ? -10.846 -22.005 -20.240 1.00 35.47 201 LYS A O 1
ATOM 1589 N N . LYS A 1 202 ? -12.579 -20.599 -19.831 1.00 43.94 202 LYS A N 1
ATOM 1590 C CA . LYS A 1 202 ? -12.857 -20.835 -18.401 1.00 43.94 202 LYS A CA 1
ATOM 1591 C C . LYS A 1 202 ? -13.523 -22.190 -18.166 1.00 43.94 202 LYS A C 1
ATOM 1593 O O . LYS A 1 202 ? -14.338 -22.555 -19.002 1.00 43.94 202 LYS A O 1
ATOM 1598 N N . GLU A 1 203 ? -13.347 -22.785 -16.976 1.00 34.06 203 GLU A N 1
ATOM 1599 C CA . GLU A 1 203 ? -14.407 -23.563 -16.301 1.00 34.06 203 GLU A CA 1
ATOM 1600 C C . GLU A 1 203 ? -14.115 -23.869 -14.801 1.00 34.06 203 GLU A C 1
ATOM 1602 O O . GLU A 1 203 ? -13.036 -24.338 -14.461 1.00 34.06 203 GLU A O 1
ATOM 1607 N N . HIS A 1 204 ? -15.126 -23.612 -13.939 1.00 29.44 204 HIS A N 1
ATOM 1608 C CA . HIS A 1 204 ? -15.315 -23.997 -12.507 1.00 29.44 204 HIS A CA 1
ATOM 1609 C C . HIS A 1 204 ? -14.406 -23.293 -11.448 1.00 29.44 204 HIS A C 1
ATOM 1611 O O . HIS A 1 204 ? -13.264 -22.984 -11.726 1.00 29.44 204 HIS A O 1
ATOM 1617 N N . SER A 1 205 ? -14.780 -22.856 -10.227 1.00 27.45 205 SER A N 1
ATOM 1618 C CA . SER A 1 205 ? -15.804 -23.235 -9.231 1.00 27.45 205 SER A CA 1
ATOM 1619 C C . SER A 1 205 ? -16.153 -22.084 -8.239 1.00 27.45 205 SER A C 1
ATOM 1621 O O . SER A 1 205 ? -15.402 -21.116 -8.150 1.00 27.45 205 SER A O 1
ATOM 1623 N N . VAL A 1 206 ? -17.336 -22.218 -7.608 1.00 24.89 206 VAL A N 1
ATOM 1624 C CA . VAL A 1 206 ? -17.907 -21.835 -6.273 1.00 24.89 206 VAL A CA 1
ATOM 1625 C C . VAL A 1 206 ? -17.610 -20.476 -5.575 1.00 24.89 206 VAL A C 1
ATOM 1627 O O . VAL A 1 206 ? -16.518 -19.930 -5.645 1.00 24.89 206 VAL A O 1
ATOM 1630 N N . LEU A 1 207 ? -18.660 -19.955 -4.911 1.00 32.31 207 LEU A N 1
ATOM 1631 C CA . LEU A 1 207 ? -18.861 -18.657 -4.233 1.00 32.31 207 LEU A CA 1
ATOM 1632 C C .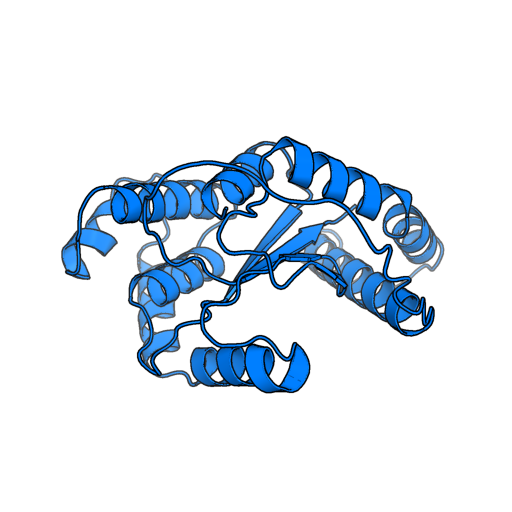 LEU A 1 207 ? -18.083 -18.461 -2.914 1.00 32.31 207 LEU A C 1
ATOM 1634 O O . LEU A 1 207 ? -18.183 -19.309 -2.032 1.00 32.31 207 LEU A O 1
ATOM 1638 N N . LEU A 1 208 ? -17.491 -17.271 -2.734 1.00 26.75 208 LEU A N 1
ATOM 1639 C CA . LEU A 1 208 ? -17.456 -16.507 -1.472 1.00 26.75 208 LEU A CA 1
ATOM 1640 C C . LEU A 1 208 ? -17.122 -15.028 -1.778 1.00 26.75 208 LEU A C 1
ATOM 1642 O O . LEU A 1 208 ? -16.323 -14.750 -2.671 1.00 26.75 208 LEU A O 1
ATOM 1646 N N . PHE A 1 209 ? -17.778 -14.086 -1.096 1.00 31.80 209 PHE A N 1
ATOM 1647 C CA . PHE A 1 209 ? -17.634 -12.636 -1.289 1.00 31.80 209 PHE A CA 1
ATOM 1648 C C . PHE A 1 209 ? -16.531 -12.054 -0.402 1.00 31.80 209 PHE A C 1
ATOM 1650 O O . PHE A 1 209 ? -16.535 -12.354 0.783 1.00 31.80 209 PHE A O 1
ATOM 1657 N N . LEU A 1 210 ? -15.711 -11.146 -0.948 1.00 31.17 210 LEU A N 1
ATOM 1658 C CA . LEU A 1 210 ? -15.133 -9.989 -0.245 1.00 31.17 210 LEU A CA 1
ATOM 1659 C C . LEU A 1 210 ? -14.681 -8.927 -1.265 1.00 31.17 210 LEU A C 1
ATOM 1661 O O . LEU A 1 210 ? -14.090 -9.231 -2.302 1.00 31.17 210 LEU A O 1
ATOM 1665 N N . LEU A 1 211 ? -15.051 -7.676 -0.996 1.00 34.22 211 LEU A N 1
ATOM 1666 C CA . LEU A 1 211 ? -14.642 -6.473 -1.727 1.00 34.22 211 LEU A CA 1
ATOM 1667 C C . LEU A 1 211 ? -13.142 -6.237 -1.524 1.00 34.22 211 LEU A C 1
ATOM 1669 O O . LEU A 1 211 ? -12.649 -6.436 -0.424 1.00 34.22 211 LEU A O 1
ATOM 1673 N N . SER A 1 212 ? -12.402 -5.837 -2.563 1.00 44.34 212 SER A N 1
ATOM 1674 C CA . SER A 1 212 ? -10.947 -5.650 -2.461 1.00 44.34 212 SER A CA 1
ATOM 1675 C C . SER A 1 212 ? -10.478 -4.313 -3.065 1.00 44.34 212 SER A C 1
ATOM 1677 O O . SER A 1 212 ? -10.770 -4.053 -4.238 1.00 44.34 212 SER A O 1
ATOM 1679 N N . PRO A 1 213 ? -9.711 -3.503 -2.308 1.00 56.00 213 PRO A N 1
ATOM 1680 C CA . PRO A 1 213 ? -9.064 -2.266 -2.767 1.00 56.00 213 PRO A CA 1
ATOM 1681 C C . PRO A 1 213 ? -8.077 -2.443 -3.936 1.00 56.00 213 PRO A C 1
ATOM 1683 O O . PRO A 1 213 ? -7.585 -3.543 -4.206 1.00 56.00 213 PRO A O 1
ATOM 1686 N N . LEU A 1 214 ? -7.708 -1.326 -4.577 1.00 57.03 214 LEU A N 1
ATOM 1687 C CA . LEU A 1 214 ? -6.504 -1.223 -5.406 1.00 57.03 214 LEU A CA 1
ATOM 1688 C C . LEU A 1 214 ? -5.261 -1.282 -4.506 1.00 57.03 214 LEU A C 1
ATOM 1690 O O . LEU A 1 214 ? -5.159 -0.551 -3.519 1.00 57.03 214 LEU A O 1
ATOM 1694 N N . VAL A 1 215 ? -4.274 -2.092 -4.892 1.00 60.03 215 VAL A N 1
ATOM 1695 C CA . VAL A 1 215 ? -2.963 -2.110 -4.234 1.00 60.03 215 VAL A CA 1
ATOM 1696 C C . VAL A 1 215 ? -1.942 -1.404 -5.117 1.00 60.03 215 VAL A C 1
ATOM 1698 O O . VAL A 1 215 ? -1.741 -1.749 -6.280 1.00 60.03 215 VAL A O 1
ATOM 1701 N N . LEU A 1 216 ? -1.273 -0.407 -4.557 1.00 57.84 216 LEU A N 1
ATOM 1702 C CA . LEU A 1 216 ? -0.100 0.212 -5.154 1.00 57.84 216 LEU A CA 1
ATOM 1703 C C . LEU A 1 216 ? 1.130 -0.522 -4.627 1.00 57.84 216 LEU A C 1
ATOM 1705 O O . LEU A 1 216 ? 1.409 -0.483 -3.433 1.00 57.84 216 LEU A O 1
ATOM 1709 N N . LEU A 1 217 ? 1.856 -1.201 -5.505 1.00 50.34 217 LEU A N 1
ATOM 1710 C CA . LEU A 1 217 ? 3.066 -1.933 -5.159 1.00 50.34 217 LEU A CA 1
ATOM 1711 C C . LEU A 1 217 ? 4.274 -1.174 -5.696 1.00 50.34 217 LEU A C 1
ATOM 1713 O O . LEU A 1 217 ? 4.492 -1.114 -6.898 1.00 50.34 217 LEU A O 1
ATOM 1717 N N . PHE A 1 218 ? 5.107 -0.630 -4.829 1.00 54.88 218 PHE A N 1
ATOM 1718 C CA . PHE A 1 218 ? 6.354 -0.009 -5.246 1.00 54.88 218 PHE A CA 1
ATOM 1719 C C . PHE A 1 218 ? 7.517 -0.930 -4.882 1.00 54.88 218 PHE A C 1
ATOM 1721 O O . PHE A 1 218 ? 7.674 -1.333 -3.730 1.00 54.88 218 PHE A O 1
ATOM 1728 N N . ILE A 1 219 ? 8.290 -1.320 -5.894 1.00 51.41 219 ILE A N 1
ATOM 1729 C CA . ILE A 1 219 ? 9.409 -2.261 -5.766 1.00 51.41 219 ILE A CA 1
ATOM 1730 C C . ILE A 1 219 ? 10.696 -1.473 -5.965 1.00 51.41 219 ILE A C 1
ATOM 1732 O O . ILE A 1 219 ? 10.833 -0.788 -6.982 1.00 51.41 219 ILE A O 1
ATOM 1736 N N . PHE A 1 220 ? 11.615 -1.578 -5.009 1.00 57.28 220 PHE A N 1
ATOM 1737 C CA . PHE A 1 220 ? 12.859 -0.813 -4.965 1.00 57.28 220 PHE A CA 1
ATOM 1738 C C . PHE A 1 220 ? 14.091 -1.724 -5.010 1.00 57.28 220 PHE A C 1
ATOM 1740 O O . PHE A 1 220 ? 13.992 -2.940 -4.847 1.00 57.28 220 PHE A O 1
ATOM 1747 N N . SER A 1 221 ? 15.245 -1.103 -5.255 1.00 43.56 221 SER A N 1
ATOM 1748 C CA . SER A 1 221 ? 16.591 -1.690 -5.287 1.00 43.56 221 SER A CA 1
ATOM 1749 C C . SER A 1 221 ? 17.566 -0.768 -4.569 1.00 43.56 221 SER A C 1
ATOM 1751 O O . SER A 1 221 ? 17.458 0.460 -4.810 1.00 43.56 221 SER A O 1
#

Secondary structure (DSSP, 8-state):
-HHHHHHHHHH-TTEEEEEE---SSSSPPHHHHHHHHHHHHS-HHHHHHHHHHHHHHHTT-----HHHHHHTTTTSTT--HHHHHHHHHHHHT-SHHHHHHHHHHHTS-PPTT---EEETTEEE-PPPTT----HHHHHHHHHHHIIIIIHHHHHHHHHTT---S-TTTTHHHHHHHHHHHHHHHHHHHS-----------------------EEEEEE--

InterPro domains:
  IPR009448 UDP-glucose:Glycoprotein Glucosyltransferase [PTHR11226] (2-207)
  IPR040525 UDP-glucose:glycoprotein glucosyltransferase, thioredoxin-like domain 4 [PF18403] (1-186)

=== Feature glossary ===
Each block in this record encodes a different view of the same protein. In brief:

Predicted aligned error. PAE(i, j) answers: if I align the predicted and true structures on residue i, how far off (in Å) do I expect residue j to be? A block-diagonal PAE matrix with low values on the blocks and high values off-diagonal is the signature of a multi-domain protein with confidently predicted domains but uncertain inter-domain orientation.

Contact-map, Ramachandran, and PAE plots. Plot images: a contact map (which residues are close in 3D, as an N×N binary image), a Ramachandran scatter (backbone torsion angles, revealing secondary-structure composition at a glance), and — for AlphaFold structures — a PAE heatmap (pairwise prediction confidence).

Backbone torsions (φ/ψ). φ (phi) and ψ (psi) are the two rotatable backbone dihedrals per residue: φ is the C(i-1)–N–Cα–C torsion, ψ is the N–Cα–C–N(i+1) torsion, both in degrees on (−180°, 180°]. α-helical residues cluster near (−60°, −45°); β-strand residues near (−120°, +130°). A Ramachandran plot is simply a scatter of (φ, ψ) for every residue.

Foldseek 3Di. A 3Di character summarizes, for each residue, the relative orientation of the Cα frame of its nearest spatial neighbor. Because it encodes fold topology rather than chemistry, 3Di alignments detect remote structural similarity that sequence alignment misses.

Radius of gyration, Cα contacts, bounding box. Three whole-structure scalars: the radius of gyration (RMS distance of Cα from centroid, in Å), the count of Cα–Cα contacts (pairs closer than 8 Å and separated by more than four residues in sequence — i.e. tertiary, not local, contacts), and the bounding-box dimensions. Together they distinguish compact globular folds from extended fibres or disordered chains.

Sequence. Sequence gives the chain of amino acids in standard one-letter code (A=alanine, C=cysteine, …, Y=tyrosine), read N→C. It is the only feature that is directly encoded by the gene; all structural features are derived from the folded form of this sequence.

mmCIF coordinates. Atomic coordinates in PDBx/mmCIF format — the same representation the Protein Data Bank distributes. Each line of the _atom_site loop places one backbone atom in Cartesian space (units: ångströms, origin: arbitrary).

Secondary structure (3-state, P-SEA). Three-state secondary structure (P-SEA) collapses the eight DSSP classes into helix (a), strand (b), and coil (c). P-SEA assigns these from Cα geometry alone — distances and angles — without requiring backbone oxygens, so it works on any Cα trace.

InterPro / GO / CATH / organism. Functional annotations link the protein to curated databases. InterPro entries identify conserved domains and families by matching the sequence against member-database signatures (Pfam, PROSITE, CDD, …). Gene Ontology (GO) terms describe molecular function, biological process, and cellular component in a controlled vocabulary. CATH places the structure in a hierarchical fold classification (Class/Architecture/Topology/Homologous-superfamily). The organism is the source species.

B-factor. B-factor (Debye–Waller factor) reflects atomic displacement in the crystal lattice. It is an experimental observable (units Å²), not a prediction; low values mean the atom is pinned down, high values mean it moves or is heterogeneous across the crystal.

Rendered structure images. Structure images are PyMOL renders from six orthogonal camera directions. Cartoon representation draws helices as coils and strands as arrows; sticks shows the backbone as bonds; surface shows the solvent-excluded envelope. Rainbow coloring maps sequence position to hue (blue→red, N→C); chain coloring assigns a distinct color per polypeptide.

Solvent-accessible surface area. Solvent-accessible surface area (SASA) is the area in Å² traced out by the centre of a 1.4 Å probe sphere (a water molecule) rolled over the protein's van der Waals surface (Shrake–Rupley / Lee–Richards construction). Buried residues have near-zero SASA; fully exposed residues can exceed 200 Å². The total SASA scales roughly with the number of surface residues.

Secondary structure (8-state, DSSP). The SS8 string is DSSP's per-residue secondary-structure call. α-helix (H) means an i→i+4 H-bond ladder; β-strand (E) means the residue participates in a β-sheet; 3₁₀ (G) and π (I) are tighter and wider helices; T/S are turns/bends; '-' is loop.

pLDDT. For AlphaFold models, the B-factor field carries pLDDT — the model's own estimate of local accuracy on a 0–100 scale. Regions with pLDDT<50 should be treated as essentially unmodeled; they often correspond to intrinsically disordered segments.

Nearest PDB structures. Nearest PDB neighbors are the top structural matches found by Foldseek when searching this structure against the entire Protein Data Bank. Each hit reports a TM-score (0 to 1; >0.5 almost always implies the same fold) and an E-value. These are *structural* homologs — they may share no detectable sequence similarity.